Protein AF-0000000087714244 (afdb_homodimer)

InterPro domains:
  IPR011856 tRNA endonuclease-like domain superfamily [G3DSA:3.40.1350.10] (15-142)

Nearest PDB structures (foldseek):
  2ost-assembly1_B  TM=6.633E-01  e=9.309E-04  Synechocystis sp. PCC 6803
  2ost-assembly1_C  TM=6.388E-01  e=1.520E-03  Synechocystis sp. PCC 6803
  8q5n-assembly1_B  TM=5.610E-01  e=8.466E-03  Nitrolancea hollandica
  3wvh-assembly1_A  TM=7.340E-01  e=7.444E-01  Haemophilus influenzae Rd KW20
  5y9h-assembly3_C  TM=2.350E-01  e=1.216E+00  Salmonella enterica subsp. enterica serovar Typhimurium

Solvent-accessible surface area (backbone atoms only — not comparable to full-atom values): 15197 Å² total; per-residue (Å²): 132,87,72,70,56,71,61,56,61,48,52,54,48,51,53,26,42,44,47,20,28,52,22,43,50,44,17,56,38,11,70,59,44,31,43,70,42,75,48,61,88,84,47,67,56,29,43,31,41,34,29,23,76,84,62,83,46,76,50,36,28,22,72,46,49,35,70,46,80,66,54,61,43,78,52,50,69,53,70,82,54,69,68,28,54,27,36,36,41,27,24,14,49,82,76,70,60,45,50,23,37,44,46,35,70,64,46,61,72,61,40,41,78,44,77,56,95,89,39,53,36,33,34,41,40,34,90,66,49,58,82,26,52,74,35,58,71,80,78,52,85,76,132,88,73,70,56,72,63,58,60,48,52,52,49,50,52,26,43,45,47,20,29,51,23,43,51,44,18,56,39,12,70,59,44,32,44,70,42,75,50,62,86,85,47,68,56,29,42,31,40,34,28,24,76,84,62,83,45,75,50,36,26,23,72,46,48,34,70,47,80,66,55,60,43,80,53,49,69,54,68,82,55,68,68,28,55,26,36,37,41,27,24,15,48,83,75,71,61,45,49,23,38,44,48,34,72,66,44,61,74,62,41,39,77,44,76,56,96,88,39,54,36,32,34,42,40,34,88,70,49,58,81,24,52,73,33,58,69,80,77,52,86,74

Organism: NCBI:txid1293036

Radius of gyration: 20.83 Å; Cα contacts (8 Å, |Δi|>4): 569; chains: 2; bounding box: 73×64×42 Å

Foldseek 3Di:
DPCPDPVVVVVVVVVVQVVLQLVVVCVVCVVQQKDWDADDPPPLQFGIWIAHPVRPDIFTEGEFGEQAPFDKTWDFQDCPSVPGQKYWYWYVSVHDIWIFIDGPVVQVVQWDWDDDPNGIIIIRGSVRRVVRTPVCCVRPHD/DPCPDPVVVVVVVVVVQVVLQLVVVCVVCVVQQKDWDADDPPPLQFGIWIAHPVRPDIFTEGEFGEQAPFDKTWDFQDCPSVPGQKYWYWYVSVHDIWIFIDGSVVQVVQWDWDDDPNGIIIIRGSVRRVVRTPVCCVRPHD

pLDDT: mean 91.15, std 14.12, range [33.75, 98.94]

Secondary structure (DSSP, 8-state):
-----HHHHHHHHHHHHHHHHHHHHHHHHHHTT-EEEE--TTSTT--EEEE-TTS--EEEEEEEE-SSTTPPEE-TT-STT--SSEEEEEESTTSS-EEEEEEHHHHHHHPEEEEETTEEEEEE-HHHHGGGBT-GGGG---/-----HHHHHHHHHHHHHHHHHHHHHHHHHHTT-EEEEPPTTSTT--EEEE-TTS--EEEEEEEE-SSTTPPEE-TT-STT--SSEEEEEESTTSS-EEEEEEHHHHHHHPEEEEETTEEEEEE-HHHHGGGBT-GGGG---

Sequence (284 aa):
MDNEPKDKRNIGRNQIVSNAGLYYVCYELSKRGWNSLPTTRNARGIDIVIYNRDGTKMHTIQVKALTSDKSPAPFGSTLDNLIAEYIIVVNNVLDAPNLYIVDTETAKELIHKGEKDGRKSYWFQFKDYKKFKDNWSVLGESMDNEPKDKRNIGRNQIVSNAGLYYVCYELSKRGWNSLPTTRNARGIDIVIYNRDGTKMHTIQVKALTSDKSPAPFGSTLDNLIAEYIIVVNNVLDAPNLYIVDTETAKELIHKGEKDGRKSYWFQFKDYKKFKDNWSVLGES

Structure (mmCIF, N/CA/C/O backbone):
data_AF-0000000087714244-model_v1
#
loop_
_entity.id
_entity.type
_entity.pdbx_description
1 polymer Endonuclease
#
loop_
_atom_site.group_PDB
_atom_site.id
_atom_site.type_symbol
_atom_site.label_atom_id
_atom_site.label_alt_id
_atom_site.label_comp_id
_atom_site.label_asym_id
_atom_site.label_entity_id
_atom_site.label_seq_id
_atom_site.pdbx_PDB_ins_code
_atom_site.Cartn_x
_atom_site.Cartn_y
_atom_site.Cartn_z
_atom_site.occupancy
_atom_site.B_iso_or_equiv
_atom_site.auth_seq_id
_atom_site.auth_comp_id
_atom_site.auth_asym_id
_atom_site.auth_atom_id
_atom_site.pdbx_PDB_model_num
ATOM 1 N N . MET A 1 1 ? 37.5 -2.221 -11.195 1 33.75 1 MET A N 1
ATOM 2 C CA . MET A 1 1 ? 36.344 -2.85 -11.828 1 33.75 1 MET A CA 1
ATOM 3 C C . MET A 1 1 ? 35.344 -3.33 -10.781 1 33.75 1 MET A C 1
ATOM 5 O O . MET A 1 1 ? 35.594 -4.297 -10.062 1 33.75 1 MET A O 1
ATOM 9 N N . ASP A 1 2 ? 34.781 -2.455 -9.93 1 36.22 2 ASP A N 1
ATOM 10 C CA . ASP A 1 2 ? 34 -2.645 -8.703 1 36.22 2 ASP A CA 1
ATOM 11 C C . ASP A 1 2 ? 32.781 -3.531 -8.953 1 36.22 2 ASP A C 1
ATOM 13 O O . ASP A 1 2 ? 31.859 -3.135 -9.664 1 36.22 2 ASP A O 1
ATOM 17 N N . ASN A 1 3 ? 32.938 -4.836 -9.102 1 35.5 3 ASN A N 1
ATOM 18 C CA . ASN A 1 3 ? 32.062 -6 -9.273 1 35.5 3 ASN A CA 1
ATOM 19 C C . ASN A 1 3 ? 30.969 -6.035 -8.219 1 35.5 3 ASN A C 1
ATOM 21 O O . ASN A 1 3 ? 31.141 -6.625 -7.152 1 35.5 3 ASN A O 1
ATOM 25 N N . GLU A 1 4 ? 30.312 -5 -7.883 1 45.56 4 GLU A N 1
ATOM 26 C CA . GLU A 1 4 ? 29.141 -5.207 -7.031 1 45.56 4 GLU A CA 1
ATOM 27 C C . GLU A 1 4 ? 28.312 -6.391 -7.516 1 45.56 4 GLU A C 1
ATOM 29 O O . GLU A 1 4 ? 27.906 -6.434 -8.68 1 45.56 4 GLU A O 1
ATOM 34 N N . PRO A 1 5 ? 28.422 -7.52 -6.918 1 45.94 5 PRO A N 1
ATOM 35 C CA . PRO A 1 5 ? 27.891 -8.773 -7.469 1 45.94 5 PRO A CA 1
ATOM 36 C C . PRO A 1 5 ? 26.438 -8.633 -7.949 1 45.94 5 PRO A C 1
ATOM 38 O O . PRO A 1 5 ? 25.625 -7.992 -7.285 1 45.94 5 PRO A O 1
ATOM 41 N N . LYS A 1 6 ? 26.125 -8.781 -9.328 1 49.91 6 LYS A N 1
ATOM 42 C CA . LYS A 1 6 ? 24.859 -8.906 -10.055 1 49.91 6 LYS A CA 1
ATOM 43 C C . LYS A 1 6 ? 23.781 -9.555 -9.188 1 49.91 6 LYS A C 1
ATOM 45 O O . LYS A 1 6 ? 22.594 -9.266 -9.344 1 49.91 6 LYS A O 1
ATOM 50 N N . ASP A 1 7 ? 24.344 -10.336 -8.266 1 50.06 7 ASP A N 1
ATOM 51 C CA . ASP A 1 7 ? 23.422 -11.133 -7.449 1 50.06 7 ASP A CA 1
ATOM 52 C C . ASP A 1 7 ? 22.703 -10.258 -6.426 1 50.06 7 ASP A C 1
ATOM 54 O O . ASP A 1 7 ? 21.5 -10.438 -6.188 1 50.06 7 ASP A O 1
ATOM 58 N N . LYS A 1 8 ? 23.484 -9.25 -5.812 1 49.97 8 LYS A N 1
ATOM 59 C CA . LYS A 1 8 ? 22.844 -8.422 -4.797 1 49.97 8 LYS A CA 1
ATOM 60 C C . LYS A 1 8 ? 21.812 -7.488 -5.418 1 49.97 8 LYS A C 1
ATOM 62 O O . LYS A 1 8 ? 20.75 -7.238 -4.824 1 49.97 8 LYS A O 1
ATOM 67 N N . ARG A 1 9 ? 22.141 -6.938 -6.594 1 56.12 9 ARG A N 1
ATOM 68 C CA . ARG A 1 9 ? 21.234 -6.055 -7.312 1 56.12 9 ARG A CA 1
ATOM 69 C C . ARG A 1 9 ? 19.922 -6.777 -7.648 1 56.12 9 ARG A C 1
ATOM 71 O O . ARG A 1 9 ? 18.859 -6.168 -7.641 1 56.12 9 ARG A O 1
ATOM 78 N N . ASN A 1 10 ? 20.109 -8.094 -7.969 1 67.62 10 ASN A N 1
ATOM 79 C CA . ASN A 1 10 ? 18.922 -8.883 -8.312 1 67.62 10 ASN A CA 1
ATOM 80 C C . ASN A 1 10 ? 18.031 -9.117 -7.102 1 67.62 10 ASN A C 1
ATOM 82 O O . ASN A 1 10 ? 16.812 -9.023 -7.199 1 67.62 10 ASN A O 1
ATOM 86 N N . ILE A 1 11 ? 18.719 -9.359 -5.996 1 63.59 11 ILE A N 1
ATOM 87 C CA . ILE A 1 11 ? 17.969 -9.617 -4.77 1 63.59 11 ILE A CA 1
ATOM 88 C C . ILE A 1 11 ? 17.219 -8.352 -4.344 1 63.59 11 ILE A C 1
ATOM 90 O O . ILE A 1 11 ? 16.047 -8.398 -4.004 1 63.59 11 ILE A O 1
ATOM 94 N N . GLY A 1 12 ? 17.891 -7.266 -4.496 1 71.31 12 GLY A N 1
ATOM 95 C CA . GLY A 1 12 ? 17.281 -5.988 -4.16 1 71.31 12 GLY A CA 1
ATOM 96 C C . GLY A 1 12 ? 16.078 -5.656 -5.02 1 71.31 12 GLY A C 1
ATOM 97 O O . GLY A 1 12 ? 15.047 -5.211 -4.508 1 71.31 12 GLY A O 1
ATOM 98 N N . ARG A 1 13 ? 16.141 -6.059 -6.191 1 82.25 13 ARG A N 1
ATOM 99 C CA . ARG A 1 13 ? 15.07 -5.762 -7.129 1 82.25 13 ARG A CA 1
ATOM 100 C C . ARG A 1 13 ? 13.852 -6.645 -6.863 1 82.25 13 ARG A C 1
ATOM 102 O O . ARG A 1 13 ? 12.711 -6.18 -6.93 1 82.25 13 ARG A O 1
ATOM 109 N N . ASN A 1 14 ? 14.133 -7.895 -6.531 1 89.38 14 ASN A N 1
ATOM 110 C CA . ASN A 1 14 ? 13.039 -8.812 -6.238 1 89.38 14 ASN A CA 1
ATOM 111 C C . ASN A 1 14 ? 12.25 -8.383 -5.004 1 89.38 14 ASN A C 1
ATOM 113 O O . ASN A 1 14 ? 11.023 -8.484 -4.977 1 89.38 14 ASN A O 1
ATOM 117 N N . GLN A 1 15 ? 12.977 -7.969 -4.062 1 89.38 15 GLN A N 1
ATOM 118 C CA . GLN A 1 15 ? 12.312 -7.512 -2.846 1 89.38 15 GLN A CA 1
ATOM 119 C C . GLN A 1 15 ? 11.492 -6.254 -3.107 1 89.38 15 GLN A C 1
ATOM 121 O O . GLN A 1 15 ? 10.398 -6.094 -2.553 1 89.38 15 GLN A O 1
ATOM 126 N N . ILE A 1 16 ? 12.039 -5.41 -3.943 1 92.56 16 ILE A N 1
ATOM 127 C CA . ILE A 1 16 ? 11.328 -4.195 -4.32 1 92.56 16 ILE A CA 1
ATOM 128 C C . ILE A 1 16 ? 10.008 -4.555 -5 1 92.56 16 ILE A C 1
ATOM 130 O O . ILE A 1 16 ? 8.953 -4.031 -4.641 1 92.56 16 ILE A O 1
ATOM 134 N N . VAL A 1 17 ? 10.109 -5.484 -5.887 1 95.81 17 VAL A N 1
ATOM 135 C CA . VAL A 1 17 ? 8.938 -5.871 -6.668 1 95.81 17 VAL A CA 1
ATOM 136 C C . VAL A 1 17 ? 7.898 -6.523 -5.758 1 95.81 17 VAL A C 1
ATOM 138 O O . VAL A 1 17 ? 6.715 -6.18 -5.809 1 95.81 17 VAL A O 1
ATOM 141 N N . SER A 1 18 ? 8.352 -7.406 -4.891 1 94.94 18 SER A N 1
ATOM 142 C CA . SER A 1 18 ? 7.461 -8.102 -3.965 1 94.94 18 SER A CA 1
ATOM 143 C C . SER A 1 18 ? 6.762 -7.113 -3.031 1 94.94 18 SER A C 1
ATOM 145 O O . SER A 1 18 ? 5.539 -7.145 -2.893 1 94.94 18 SER A O 1
ATOM 147 N N . ASN A 1 19 ? 7.512 -6.195 -2.502 1 94.38 19 ASN A N 1
ATOM 148 C CA . ASN A 1 19 ? 6.949 -5.207 -1.587 1 94.38 19 ASN A CA 1
ATOM 149 C C . ASN A 1 19 ? 5.98 -4.27 -2.301 1 94.38 19 ASN A C 1
ATOM 151 O O . ASN A 1 19 ? 4.906 -3.969 -1.783 1 94.38 19 ASN A O 1
ATOM 155 N N . ALA A 1 20 ? 6.383 -3.822 -3.436 1 97 20 ALA A N 1
ATOM 156 C CA . ALA A 1 20 ? 5.508 -2.949 -4.215 1 97 20 ALA A CA 1
ATOM 157 C C . ALA A 1 20 ? 4.172 -3.625 -4.5 1 97 20 ALA A C 1
ATOM 159 O O . ALA A 1 20 ? 3.113 -3.012 -4.34 1 97 20 ALA A O 1
ATOM 160 N N . GLY A 1 21 ? 4.277 -4.859 -4.867 1 98.06 21 GLY A N 1
ATOM 161 C CA . GLY A 1 21 ? 3.047 -5.586 -5.129 1 98.06 21 GLY A CA 1
ATOM 162 C C . GLY A 1 21 ? 2.16 -5.719 -3.904 1 98.06 21 GLY A C 1
ATOM 163 O O . GLY A 1 21 ? 0.95 -5.5 -3.982 1 98.06 21 GLY A O 1
ATOM 164 N N . LEU A 1 22 ? 2.771 -6.07 -2.809 1 97.38 22 LEU A N 1
ATOM 165 C CA . LEU A 1 22 ? 2.035 -6.23 -1.559 1 97.38 22 LEU A CA 1
ATOM 166 C C . LEU A 1 22 ? 1.316 -4.941 -1.181 1 97.38 22 LEU A C 1
ATOM 168 O O . LEU A 1 22 ? 0.11 -4.949 -0.928 1 97.38 22 LEU A O 1
ATOM 172 N N . TYR A 1 23 ? 1.969 -3.842 -1.252 1 97.69 23 TYR A N 1
ATOM 173 C CA . TYR A 1 23 ? 1.394 -2.576 -0.811 1 97.69 23 TYR A CA 1
ATOM 174 C C . TYR A 1 23 ? 0.375 -2.059 -1.819 1 97.69 23 TYR A C 1
ATOM 176 O O . TYR A 1 23 ? -0.615 -1.427 -1.443 1 97.69 23 TYR A O 1
ATOM 184 N N . TYR A 1 24 ? 0.616 -2.314 -3.055 1 98.56 24 TYR A N 1
ATOM 185 C CA . TYR A 1 24 ? -0.379 -1.896 -4.035 1 98.56 24 TYR A CA 1
ATOM 186 C C . TYR A 1 24 ? -1.686 -2.656 -3.846 1 98.56 24 TYR A C 1
ATOM 188 O O . TYR A 1 24 ? -2.77 -2.078 -3.953 1 98.56 24 TYR A O 1
ATOM 196 N N . VAL A 1 25 ? -1.542 -3.918 -3.604 1 98.62 25 VAL A N 1
ATOM 197 C CA . VAL A 1 25 ? -2.74 -4.715 -3.361 1 98.62 25 VAL A CA 1
ATOM 198 C C . VAL A 1 25 ? -3.467 -4.195 -2.123 1 98.62 25 VAL A C 1
ATOM 200 O O . VAL A 1 25 ? -4.688 -4.027 -2.139 1 98.62 25 VAL A O 1
ATOM 203 N N . CYS A 1 26 ? -2.73 -3.912 -1.061 1 98.12 26 CYS A N 1
ATOM 204 C CA . CYS A 1 26 ? -3.346 -3.371 0.147 1 98.12 26 CYS A CA 1
ATOM 205 C C . CYS A 1 26 ? -4.023 -2.037 -0.136 1 98.12 26 CYS A C 1
ATOM 207 O O . CYS A 1 26 ? -5.105 -1.762 0.39 1 98.12 26 CYS A O 1
ATOM 209 N N . TYR A 1 27 ? -3.426 -1.219 -0.907 1 98.19 27 TYR A N 1
ATOM 210 C CA . TYR A 1 27 ? -3.992 0.055 -1.337 1 98.19 27 TYR A CA 1
ATOM 211 C C . TYR A 1 27 ? -5.328 -0.153 -2.045 1 98.19 27 TYR A C 1
ATOM 213 O O . TYR A 1 27 ? -6.332 0.465 -1.684 1 98.19 27 TYR A O 1
ATOM 221 N N . GLU A 1 28 ? -5.371 -1.07 -2.971 1 98.56 28 GLU A N 1
ATOM 222 C CA . GLU A 1 28 ? -6.574 -1.331 -3.754 1 98.56 28 GLU A CA 1
ATOM 223 C C . GLU A 1 28 ? -7.668 -1.955 -2.893 1 98.56 28 GLU A C 1
ATOM 225 O O . GLU A 1 28 ? -8.852 -1.651 -3.064 1 98.56 28 GLU A O 1
ATOM 230 N N . LEU A 1 29 ? -7.238 -2.859 -1.988 1 97.88 29 LEU A N 1
ATOM 231 C CA . LEU A 1 29 ? -8.188 -3.447 -1.046 1 97.88 29 LEU A CA 1
ATOM 232 C C . LEU A 1 29 ? -8.797 -2.375 -0.149 1 97.88 29 LEU A C 1
ATOM 234 O O . LEU A 1 29 ? -10 -2.389 0.109 1 97.88 29 LEU A O 1
ATOM 238 N N . SER A 1 30 ? -8.008 -1.409 0.298 1 96.5 30 SER A N 1
ATOM 239 C CA . SER A 1 30 ? -8.492 -0.322 1.144 1 96.5 30 SER A CA 1
ATOM 240 C C . SER A 1 30 ? -9.539 0.516 0.421 1 96.5 30 SER A C 1
ATOM 242 O O . SER A 1 30 ? -10.555 0.891 1.011 1 96.5 30 SER A O 1
ATOM 244 N N . LYS A 1 31 ? -9.289 0.784 -0.836 1 96.75 31 LYS A N 1
ATOM 245 C CA . LYS A 1 31 ? -10.234 1.559 -1.629 1 96.75 31 LYS A CA 1
ATOM 246 C C . LYS A 1 31 ? -11.609 0.89 -1.652 1 96.75 31 LYS A C 1
ATOM 248 O O . LYS A 1 31 ? -12.625 1.552 -1.872 1 96.75 31 LYS A O 1
ATOM 253 N N . ARG A 1 32 ? -11.602 -0.373 -1.402 1 96.06 32 ARG A N 1
ATOM 254 C CA . ARG A 1 32 ? -12.828 -1.152 -1.533 1 96.06 32 ARG A CA 1
ATOM 255 C C . ARG A 1 32 ? -13.398 -1.505 -0.164 1 96.06 32 ARG A C 1
ATOM 257 O O . ARG A 1 32 ? -14.289 -2.352 -0.057 1 96.06 32 ARG A O 1
ATOM 264 N N . GLY A 1 33 ? -12.812 -0.935 0.854 1 94.25 33 GLY A N 1
ATOM 265 C CA . GLY A 1 33 ? -13.398 -1.005 2.184 1 94.25 33 GLY A CA 1
ATOM 266 C C . GLY A 1 33 ? -12.883 -2.174 3.002 1 94.25 33 GLY A C 1
ATOM 267 O O . GLY A 1 33 ? -13.383 -2.438 4.098 1 94.25 33 GLY A O 1
ATOM 268 N N . TRP A 1 34 ? -11.906 -2.963 2.449 1 95.62 34 TRP A N 1
ATOM 269 C CA . TRP A 1 34 ? -11.305 -4.047 3.219 1 95.62 34 TRP A CA 1
ATOM 270 C C . TRP A 1 34 ? -10.219 -3.514 4.145 1 95.62 34 TRP A C 1
ATOM 272 O O . TRP A 1 34 ? -9.43 -2.643 3.758 1 95.62 34 TRP A O 1
ATOM 282 N N . ASN A 1 35 ? -10.219 -4.008 5.328 1 93.75 35 ASN A N 1
ATOM 283 C CA . ASN A 1 35 ? -9.039 -3.865 6.176 1 93.75 35 ASN A CA 1
ATOM 284 C C . ASN A 1 35 ? -7.98 -4.91 5.84 1 93.75 35 ASN A C 1
ATOM 286 O O . ASN A 1 35 ? -8.305 -6.078 5.609 1 93.75 35 ASN A O 1
ATOM 290 N N . SER A 1 36 ? -6.801 -4.441 5.719 1 94.56 36 SER A N 1
ATOM 291 C CA . SER A 1 36 ? -5.719 -5.348 5.34 1 94.56 36 SER A CA 1
ATOM 292 C C . SER A 1 36 ? -4.633 -5.391 6.414 1 94.56 36 SER A C 1
ATOM 294 O O . SER A 1 36 ? -4.234 -4.352 6.941 1 94.56 36 SER A O 1
ATOM 296 N N . LEU A 1 37 ? -4.199 -6.539 6.676 1 92.19 37 LEU A N 1
ATOM 297 C CA . LEU A 1 37 ? -3.059 -6.793 7.551 1 92.19 37 LEU A CA 1
ATOM 298 C C . LEU A 1 37 ? -1.973 -7.57 6.812 1 92.19 37 LEU A C 1
ATOM 300 O O . LEU A 1 37 ? -2.057 -8.789 6.684 1 92.19 37 LEU A O 1
ATOM 304 N N . PRO A 1 38 ? -0.977 -6.832 6.312 1 93.75 38 PRO A N 1
ATOM 305 C CA . PRO A 1 38 ? 0.147 -7.594 5.758 1 93.75 38 PRO A CA 1
ATOM 306 C C . PRO A 1 38 ? 0.825 -8.484 6.797 1 93.75 38 PRO A C 1
ATOM 308 O O . PRO A 1 38 ? 1.006 -8.07 7.945 1 93.75 38 PRO A O 1
ATOM 311 N N . THR A 1 39 ? 1.108 -9.688 6.383 1 89.12 39 THR A N 1
ATOM 312 C CA . THR A 1 39 ? 1.747 -10.609 7.316 1 89.12 39 THR A CA 1
ATOM 313 C C . THR A 1 39 ? 3.266 -10.484 7.246 1 89.12 39 THR A C 1
ATOM 315 O O . THR A 1 39 ? 3.803 -9.898 6.301 1 89.12 39 THR A O 1
ATOM 318 N N . THR A 1 40 ? 3.861 -10.805 8.328 1 75.69 40 THR A N 1
ATOM 319 C CA . THR A 1 40 ? 5.316 -10.82 8.391 1 75.69 40 THR A CA 1
ATOM 320 C C . THR A 1 40 ? 5.883 -12 7.609 1 75.69 40 THR A C 1
ATOM 322 O O . THR A 1 40 ? 5.129 -12.844 7.109 1 75.69 40 THR A O 1
ATOM 325 N N . ARG A 1 41 ? 7.145 -12.031 7.52 1 63.59 41 ARG A N 1
ATOM 326 C CA . ARG A 1 41 ? 7.852 -13.109 6.828 1 63.59 41 ARG A CA 1
ATOM 327 C C . ARG A 1 41 ? 7.457 -14.469 7.387 1 63.59 41 ARG A C 1
ATOM 329 O O . ARG A 1 41 ? 7.031 -14.578 8.539 1 63.59 41 ARG A O 1
ATOM 336 N N . ASN A 1 42 ? 7.398 -15.461 6.613 1 63.25 42 ASN A N 1
ATOM 337 C CA . ASN A 1 42 ? 7.211 -16.875 6.914 1 63.25 42 ASN A CA 1
ATOM 338 C C . ASN A 1 42 ? 5.75 -17.203 7.211 1 63.25 42 ASN A C 1
ATOM 340 O O . ASN A 1 42 ? 5.453 -18.141 7.953 1 63.25 42 ASN A O 1
ATOM 344 N N . ALA A 1 43 ? 4.871 -16.484 6.875 1 73 43 ALA A N 1
ATOM 345 C CA . ALA A 1 43 ? 3.451 -16.766 7.062 1 73 43 ALA A CA 1
ATOM 346 C C . ALA A 1 43 ? 2.949 -17.766 6.023 1 73 43 ALA A C 1
ATOM 348 O O . ALA A 1 43 ? 1.803 -17.688 5.578 1 73 43 ALA A O 1
ATOM 349 N N . ARG A 1 44 ? 3.863 -18.828 5.68 1 76.5 44 ARG A N 1
ATOM 350 C CA . ARG A 1 44 ? 3.531 -20 4.863 1 76.5 44 ARG A CA 1
ATOM 351 C C . ARG A 1 44 ? 2.781 -19.578 3.6 1 76.5 44 ARG A C 1
ATOM 353 O O . ARG A 1 44 ? 1.759 -20.172 3.256 1 76.5 44 ARG A O 1
ATOM 360 N N . GLY A 1 45 ? 3.068 -18.453 3.018 1 86 45 GLY A N 1
ATOM 361 C CA . GLY A 1 45 ? 2.521 -18.078 1.724 1 86 45 GLY A CA 1
ATOM 362 C C . GLY A 1 45 ? 1.331 -17.141 1.829 1 86 45 GLY A C 1
ATOM 363 O O . GLY A 1 45 ? 0.75 -16.75 0.815 1 86 45 GLY A O 1
ATOM 364 N N . ILE A 1 46 ? 0.856 -16.891 3.074 1 94 46 ILE A N 1
ATOM 365 C CA . ILE A 1 46 ? -0.171 -15.875 3.256 1 94 46 ILE A CA 1
ATOM 366 C C . ILE A 1 46 ? 0.483 -14.5 3.395 1 94 46 ILE A C 1
ATOM 368 O O . ILE A 1 46 ? 1.123 -14.211 4.406 1 94 46 ILE A O 1
ATOM 372 N N . ASP A 1 47 ? 0.256 -13.711 2.484 1 95.62 47 ASP A N 1
ATOM 373 C CA . ASP A 1 47 ? 0.877 -12.391 2.469 1 95.62 47 ASP A CA 1
ATOM 374 C C . ASP A 1 47 ? -0.004 -11.359 3.17 1 95.62 47 ASP A C 1
ATOM 376 O O . ASP A 1 47 ? 0.501 -10.422 3.791 1 95.62 47 ASP A O 1
ATOM 380 N N . ILE A 1 48 ? -1.321 -11.516 3.066 1 96.88 48 ILE A N 1
ATOM 381 C CA . ILE A 1 48 ? -2.266 -10.547 3.625 1 96.88 48 ILE A CA 1
ATOM 382 C C . ILE A 1 48 ? -3.445 -11.289 4.254 1 96.88 48 ILE A C 1
ATOM 384 O O . ILE A 1 48 ? -3.969 -12.242 3.672 1 96.88 48 ILE A O 1
ATOM 388 N N . VAL A 1 49 ? -3.889 -10.852 5.387 1 95.94 49 VAL A N 1
ATOM 389 C CA . VAL A 1 49 ? -5.199 -11.172 5.949 1 95.94 49 VAL A CA 1
ATOM 390 C C . VAL A 1 49 ? -6.121 -9.961 5.832 1 95.94 49 VAL A C 1
ATOM 392 O O . VAL A 1 49 ? -5.738 -8.844 6.176 1 95.94 49 VAL A O 1
ATOM 395 N N . ILE A 1 50 ? -7.285 -10.203 5.281 1 96.62 50 ILE A N 1
ATOM 396 C CA . ILE A 1 50 ? -8.211 -9.086 5.156 1 96.62 50 ILE A CA 1
ATOM 397 C C . ILE A 1 50 ? -9.477 -9.375 5.961 1 96.62 50 ILE A C 1
ATOM 399 O O . ILE A 1 50 ? -9.836 -10.531 6.176 1 96.62 50 ILE A O 1
ATOM 403 N N . TYR A 1 51 ? -10.102 -8.359 6.41 1 94.75 51 TYR A N 1
ATOM 404 C CA . TYR A 1 51 ? -11.398 -8.484 7.055 1 94.75 51 TYR A CA 1
ATOM 405 C C . TYR A 1 51 ? -12.281 -7.277 6.746 1 94.75 51 TYR A C 1
ATOM 407 O O . TYR A 1 51 ? -11.773 -6.191 6.449 1 94.75 51 TYR A O 1
ATOM 415 N N . ASN A 1 52 ? -13.562 -7.555 6.684 1 91.94 52 ASN A N 1
ATOM 416 C CA . ASN A 1 52 ? -14.5 -6.484 6.355 1 91.94 52 ASN A CA 1
ATOM 417 C C . ASN A 1 52 ? -14.703 -5.535 7.535 1 91.94 52 ASN A C 1
ATOM 419 O O . ASN A 1 52 ? -14.156 -5.762 8.617 1 91.94 52 ASN A O 1
ATOM 423 N N . ARG A 1 53 ? -15.453 -4.477 7.289 1 86.94 53 ARG A N 1
ATOM 424 C CA . ARG A 1 53 ? -15.57 -3.361 8.219 1 86.94 53 ARG A CA 1
ATOM 425 C C . ARG A 1 53 ? -16.109 -3.832 9.57 1 86.94 53 ARG A C 1
ATOM 427 O O . ARG A 1 53 ? -15.617 -3.398 10.617 1 86.94 53 ARG A O 1
ATOM 434 N N . ASP A 1 54 ? -17.031 -4.766 9.523 1 86.56 54 ASP A N 1
ATOM 435 C CA . ASP A 1 54 ? -17.656 -5.176 10.773 1 86.56 54 ASP A CA 1
ATOM 436 C C . ASP A 1 54 ? -16.953 -6.41 11.359 1 86.56 54 ASP A C 1
ATOM 438 O O . ASP A 1 54 ? -17.375 -6.934 12.391 1 86.56 54 ASP A O 1
ATOM 442 N N . GLY A 1 55 ? -15.961 -6.891 10.688 1 87.5 55 GLY A N 1
ATOM 443 C CA . GLY A 1 55 ? -15.148 -7.98 11.203 1 87.5 55 GLY A CA 1
ATOM 444 C C . GLY A 1 55 ? -15.844 -9.328 11.141 1 87.5 55 GLY A C 1
ATOM 445 O O . GLY A 1 55 ? -15.477 -10.258 11.859 1 87.5 55 GLY A O 1
ATOM 446 N N . THR A 1 56 ? -16.828 -9.43 10.336 1 90.56 56 THR A N 1
ATOM 447 C CA . THR A 1 56 ? -17.609 -10.664 10.289 1 90.56 56 THR A CA 1
ATOM 448 C C . THR A 1 56 ? -17.062 -11.609 9.227 1 90.56 56 THR A C 1
ATOM 450 O O . THR A 1 56 ? -17.359 -12.805 9.242 1 90.56 56 THR A O 1
ATOM 453 N N . LYS A 1 57 ? -16.297 -11.078 8.305 1 94.06 57 LYS A N 1
ATOM 454 C CA . LYS A 1 57 ? -15.695 -11.859 7.234 1 94.06 57 LYS A CA 1
ATOM 455 C C . LYS A 1 57 ? -14.18 -11.664 7.203 1 94.06 57 LYS A C 1
ATOM 457 O O . LYS A 1 57 ? -13.688 -10.547 7.379 1 94.06 57 LYS A O 1
ATOM 462 N N . MET A 1 58 ? -13.508 -12.773 7.016 1 96.19 58 MET A N 1
ATOM 463 C CA . MET A 1 58 ? -12.055 -12.758 6.906 1 96.19 58 MET A CA 1
ATOM 464 C C . MET A 1 58 ? -11.586 -13.641 5.754 1 96.19 58 MET A C 1
ATOM 466 O O . MET A 1 58 ? -12.172 -14.695 5.5 1 96.19 58 MET A O 1
ATOM 470 N N . HIS A 1 59 ? -10.555 -13.195 5.059 1 97.75 59 HIS A N 1
ATOM 471 C CA . HIS A 1 59 ? -9.938 -13.984 4 1 97.75 59 HIS A CA 1
ATOM 472 C C . HIS A 1 59 ? -8.414 -13.898 4.07 1 97.75 59 HIS A C 1
ATOM 474 O O . HIS A 1 59 ? -7.867 -12.961 4.66 1 97.75 59 HIS A O 1
ATOM 480 N N . THR A 1 60 ? -7.766 -14.875 3.514 1 97.75 60 THR A N 1
ATOM 481 C CA . THR A 1 60 ? -6.312 -14.867 3.363 1 97.75 60 THR A CA 1
ATOM 482 C C . THR A 1 60 ? -5.922 -14.773 1.891 1 97.75 60 THR A C 1
ATOM 484 O O . THR A 1 60 ? -6.594 -15.344 1.027 1 97.75 60 THR A O 1
ATOM 487 N N . ILE A 1 61 ? -4.805 -14.023 1.644 1 97.75 61 ILE A N 1
ATOM 488 C CA . ILE A 1 61 ? -4.43 -13.734 0.263 1 97.75 61 ILE A CA 1
ATOM 489 C C . ILE A 1 61 ? -2.939 -14.008 0.068 1 97.75 61 ILE A C 1
ATOM 491 O O . ILE A 1 61 ? -2.119 -13.633 0.91 1 97.75 61 ILE A O 1
ATOM 495 N N . GLN A 1 62 ? -2.594 -14.734 -0.949 1 97.31 62 GLN A N 1
ATOM 496 C CA . GLN A 1 62 ? -1.237 -14.75 -1.487 1 97.31 62 GLN A CA 1
ATOM 497 C C . GLN A 1 62 ? -1.095 -13.766 -2.645 1 97.31 62 GLN A C 1
ATOM 499 O O . GLN A 1 62 ? -1.954 -13.703 -3.527 1 97.31 62 GLN A O 1
ATOM 504 N N . VAL A 1 63 ? 0.031 -12.945 -2.713 1 97.56 63 VAL A N 1
ATOM 505 C CA . VAL A 1 63 ? 0.262 -11.953 -3.756 1 97.56 63 VAL A CA 1
ATOM 506 C C . VAL A 1 63 ? 1.429 -12.391 -4.637 1 97.56 63 VAL A C 1
ATOM 508 O O . VAL A 1 63 ? 2.479 -12.797 -4.133 1 97.56 63 VAL A O 1
ATOM 511 N N . LYS A 1 64 ? 1.27 -12.398 -5.977 1 97.31 64 LYS A N 1
ATOM 512 C CA . LYS A 1 64 ? 2.336 -12.539 -6.965 1 97.31 64 LYS A CA 1
ATOM 513 C C . LYS A 1 64 ? 2.539 -11.25 -7.742 1 97.31 64 LYS A C 1
ATOM 515 O O . LYS A 1 64 ? 1.66 -10.828 -8.5 1 97.31 64 LYS A O 1
ATOM 520 N N . ALA A 1 65 ? 3.676 -10.633 -7.48 1 97.88 65 ALA A N 1
ATOM 521 C CA . ALA A 1 65 ? 3.988 -9.367 -8.141 1 97.88 65 ALA A CA 1
ATOM 522 C C . ALA A 1 65 ? 4.938 -9.586 -9.312 1 97.88 65 ALA A C 1
ATOM 524 O O . ALA A 1 65 ? 5.953 -10.266 -9.188 1 97.88 65 ALA A O 1
ATOM 525 N N . LEU A 1 66 ? 4.602 -8.992 -10.5 1 98.19 66 LEU A N 1
ATOM 526 C CA . LEU A 1 66 ? 5.375 -9.117 -11.734 1 98.19 66 LEU A CA 1
ATOM 527 C C . LEU A 1 66 ? 5.691 -7.742 -12.312 1 98.19 66 LEU A C 1
ATOM 529 O O . LEU A 1 66 ? 4.887 -6.816 -12.195 1 98.19 66 LEU A O 1
ATOM 533 N N . THR A 1 67 ? 6.793 -7.645 -12.992 1 97.19 67 THR A N 1
ATOM 534 C CA . THR A 1 67 ? 7.207 -6.352 -13.523 1 97.19 67 THR A CA 1
ATOM 535 C C . THR A 1 67 ? 6.637 -6.137 -14.922 1 97.19 67 THR A C 1
ATOM 537 O O . THR A 1 67 ? 6.344 -5.008 -15.312 1 97.19 67 THR A O 1
ATOM 540 N N . SER A 1 68 ? 6.473 -7.25 -15.656 1 96.94 68 SER A N 1
ATOM 541 C CA . SER A 1 68 ? 5.941 -7.121 -17.016 1 96.94 68 SER A CA 1
ATOM 542 C C . SER A 1 68 ? 4.441 -7.391 -17.047 1 96.94 68 SER A C 1
ATOM 544 O O . SER A 1 68 ? 3.914 -8.102 -16.188 1 96.94 68 SER A O 1
ATOM 546 N N . ASP A 1 69 ? 3.742 -6.84 -18.078 1 97 69 ASP A N 1
ATOM 547 C CA . ASP A 1 69 ? 2.283 -6.902 -18.109 1 97 69 ASP A CA 1
ATOM 548 C C . ASP A 1 69 ? 1.809 -8.219 -18.719 1 97 69 ASP A C 1
ATOM 550 O O . ASP A 1 69 ? 0.604 -8.477 -18.797 1 97 69 ASP A O 1
ATOM 554 N N . LYS A 1 70 ? 2.641 -9.117 -19.125 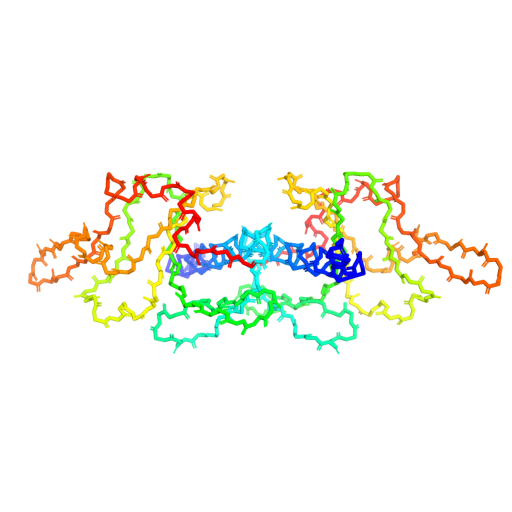1 97.31 70 LYS A N 1
ATOM 555 C CA . LYS A 1 70 ? 2.193 -10.383 -19.703 1 97.31 70 LYS A CA 1
ATOM 556 C C . LYS A 1 70 ? 3.043 -11.547 -19.188 1 97.31 70 LYS A C 1
ATOM 558 O O . LYS A 1 70 ? 3.043 -12.625 -19.797 1 97.31 70 LYS A O 1
ATOM 563 N N . SER A 1 71 ? 3.717 -11.297 -18.094 1 97.19 71 SER A N 1
ATOM 564 C CA . SER A 1 71 ? 4.609 -12.32 -17.562 1 97.19 71 SER A CA 1
ATOM 565 C C . SER A 1 71 ? 3.828 -13.43 -16.859 1 97.19 71 SER A C 1
ATOM 567 O O . SER A 1 71 ? 2.811 -13.172 -16.219 1 97.19 71 SER A O 1
ATOM 569 N N . PRO A 1 72 ? 4.309 -14.68 -17.109 1 98.25 72 PRO A N 1
ATOM 570 C CA . PRO A 1 72 ? 3.762 -15.734 -16.25 1 98.25 72 PRO A CA 1
ATOM 571 C C . PRO A 1 72 ? 4.109 -15.547 -14.773 1 98.25 72 PRO A C 1
ATOM 573 O O . PRO A 1 72 ? 5.168 -15 -14.453 1 98.25 72 PRO A O 1
ATOM 576 N N . ALA A 1 73 ? 3.225 -15.961 -13.898 1 98.25 73 ALA A N 1
ATOM 577 C CA . ALA A 1 73 ? 3.479 -15.922 -12.461 1 98.25 73 ALA A CA 1
ATOM 578 C C . ALA A 1 73 ? 4.051 -17.25 -11.969 1 98.25 73 ALA A C 1
ATOM 580 O O . ALA A 1 73 ? 3.459 -18.312 -12.195 1 98.25 73 ALA A O 1
ATOM 581 N N . PRO A 1 74 ? 5.172 -17.203 -11.258 1 96.56 74 PRO A N 1
ATOM 582 C CA . PRO A 1 74 ? 5.781 -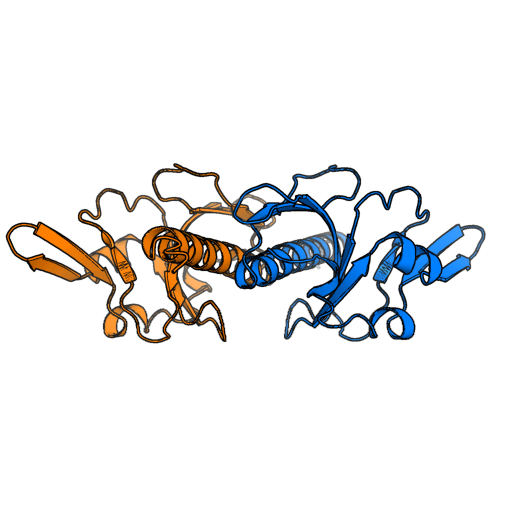18.438 -10.758 1 96.56 74 PRO A CA 1
ATOM 583 C C . PRO A 1 74 ? 5.195 -18.891 -9.43 1 96.56 74 PRO A C 1
ATOM 585 O O . PRO A 1 74 ? 4.914 -18.062 -8.555 1 96.56 74 PRO A O 1
ATOM 588 N N . PHE A 1 75 ? 5.078 -20.266 -9.266 1 96.06 75 PHE A N 1
ATOM 589 C CA . PHE A 1 75 ? 4.582 -20.812 -8.016 1 96.06 75 PHE A CA 1
ATOM 590 C C . PHE A 1 75 ? 5.531 -21.875 -7.473 1 96.06 75 PHE A C 1
ATOM 592 O O . PHE A 1 75 ? 5.152 -22.688 -6.625 1 96.06 75 PHE A O 1
ATOM 599 N N . GLY A 1 76 ? 6.719 -21.922 -8 1 94.12 76 GLY A N 1
ATOM 600 C CA . GLY A 1 76 ? 7.758 -22.797 -7.461 1 94.12 76 GLY A CA 1
ATOM 601 C C . GLY A 1 76 ? 7.621 -24.234 -7.902 1 94.12 76 GLY A C 1
ATOM 602 O O . GLY A 1 76 ? 7.129 -24.516 -9 1 94.12 76 GLY A O 1
ATOM 603 N N . SER A 1 77 ? 8.141 -25.172 -7.027 1 95.69 77 SER A N 1
ATOM 604 C CA . SER A 1 77 ? 8.273 -26.578 -7.414 1 95.69 77 SER A CA 1
ATOM 605 C C . SER A 1 77 ? 7.113 -27.406 -6.883 1 95.69 77 SER A C 1
ATOM 607 O O . SER A 1 77 ? 7.02 -28.609 -7.168 1 95.69 77 SER A O 1
ATOM 609 N N . THR A 1 78 ? 6.305 -26.781 -6.055 1 94.69 78 THR A N 1
ATOM 610 C CA . THR A 1 78 ? 5.133 -27.469 -5.535 1 94.69 78 THR A CA 1
ATOM 611 C C . THR A 1 78 ? 3.99 -26.484 -5.285 1 94.69 78 THR A C 1
ATOM 613 O O . THR A 1 78 ? 4.227 -25.297 -5.043 1 94.69 78 THR A O 1
ATOM 616 N N . LEU A 1 79 ? 2.807 -27 -5.398 1 94.75 79 LEU A N 1
ATOM 617 C CA . LEU A 1 79 ? 1.642 -26.172 -5.094 1 94.75 79 LEU A CA 1
ATOM 618 C C . LEU A 1 79 ? 1.14 -26.453 -3.678 1 94.75 79 LEU A C 1
ATOM 620 O O . LEU A 1 79 ? 0.143 -25.859 -3.244 1 94.75 79 LEU A O 1
ATOM 624 N N . ASP A 1 80 ? 1.838 -27.219 -2.922 1 90.62 80 ASP A N 1
ATOM 625 C CA . ASP A 1 80 ? 1.425 -27.609 -1.581 1 90.62 80 ASP A CA 1
ATOM 626 C C . ASP A 1 80 ? 1.442 -26.422 -0.623 1 90.62 80 ASP A C 1
ATOM 628 O O . ASP A 1 80 ? 0.746 -26.438 0.394 1 90.62 80 ASP A O 1
ATOM 632 N N . ASN A 1 81 ? 2.156 -25.391 -1.02 1 86.94 81 ASN A N 1
ATOM 633 C CA . ASN A 1 81 ? 2.299 -24.234 -0.147 1 86.94 81 ASN A CA 1
ATOM 634 C C . ASN A 1 81 ? 1.225 -23.188 -0.427 1 86.94 81 ASN A C 1
ATOM 636 O O . ASN A 1 81 ? 1.175 -22.141 0.234 1 86.94 81 ASN A O 1
ATOM 640 N N . LEU A 1 82 ? 0.436 -23.516 -1.4 1 93.31 82 LEU A N 1
ATOM 641 C CA . LEU A 1 82 ? -0.667 -22.594 -1.699 1 93.31 82 LEU A CA 1
ATOM 642 C C . LEU A 1 82 ? -1.829 -22.828 -0.737 1 93.31 82 LEU A C 1
ATOM 644 O O . LEU A 1 82 ? -2.768 -23.562 -1.049 1 93.31 82 LEU A O 1
ATOM 648 N N . ILE A 1 83 ? -1.799 -22.156 0.405 1 93.69 83 ILE A N 1
ATOM 649 C CA . ILE A 1 83 ? -2.762 -22.406 1.473 1 93.69 83 ILE A CA 1
ATOM 650 C C . ILE A 1 83 ? -3.725 -21.219 1.584 1 93.69 83 ILE A C 1
ATOM 652 O O . ILE A 1 83 ? -4.793 -21.344 2.186 1 93.69 83 ILE A O 1
ATOM 656 N N . ALA A 1 84 ? -3.398 -20.047 1.043 1 96.88 84 ALA A N 1
ATOM 657 C CA . ALA A 1 84 ? -4.277 -18.875 1.091 1 96.88 84 ALA A CA 1
ATOM 658 C C . ALA A 1 84 ? -5.586 -19.156 0.355 1 96.88 84 ALA A C 1
ATOM 660 O O . ALA A 1 84 ? -5.625 -19.953 -0.585 1 96.88 84 ALA A O 1
ATOM 661 N N . GLU A 1 85 ? -6.574 -18.484 0.782 1 97.94 85 GLU A N 1
ATOM 662 C CA . GLU A 1 85 ? -7.879 -18.641 0.143 1 97.94 85 GLU A CA 1
ATOM 663 C C . GLU A 1 85 ? -7.871 -18.062 -1.272 1 97.94 85 GLU A C 1
ATOM 665 O O . GLU A 1 85 ? -8.508 -18.625 -2.174 1 97.94 85 GLU A O 1
ATOM 670 N N . TYR A 1 86 ? -7.254 -16.922 -1.428 1 98.56 86 TYR A N 1
ATOM 671 C CA . TYR A 1 86 ? -7.23 -16.234 -2.717 1 98.56 86 TYR A CA 1
ATOM 672 C C . TYR A 1 86 ? -5.805 -15.914 -3.141 1 98.56 86 TYR A C 1
ATOM 674 O O . TYR A 1 86 ? -4.906 -15.812 -2.299 1 98.56 86 TYR A O 1
ATOM 682 N N . ILE A 1 87 ? -5.645 -15.836 -4.461 1 98.62 87 ILE A N 1
ATOM 683 C CA . ILE A 1 87 ? -4.418 -15.359 -5.098 1 98.62 87 ILE A CA 1
ATOM 684 C C . ILE A 1 87 ? -4.699 -14.055 -5.84 1 98.62 87 ILE A C 1
ATOM 686 O O . ILE A 1 87 ? -5.703 -13.938 -6.551 1 98.62 87 ILE A O 1
ATOM 690 N N . ILE A 1 88 ? -3.867 -13.062 -5.566 1 98.75 88 ILE A N 1
ATOM 691 C CA . ILE A 1 88 ? -3.885 -11.867 -6.402 1 98.75 88 ILE A CA 1
ATOM 692 C C . ILE A 1 88 ? -2.568 -11.758 -7.168 1 98.75 88 ILE A C 1
ATOM 694 O O . ILE A 1 88 ? -1.498 -11.656 -6.562 1 98.75 88 ILE A O 1
ATOM 698 N N . VAL A 1 89 ? -2.621 -11.828 -8.5 1 98.81 89 VAL A N 1
ATOM 699 C CA . VAL A 1 89 ? -1.487 -11.492 -9.359 1 98.81 89 VAL A CA 1
ATOM 700 C C . VAL A 1 89 ? -1.524 -10.008 -9.703 1 98.81 89 VAL A C 1
ATOM 702 O O . VAL A 1 89 ? -2.549 -9.492 -10.164 1 98.81 89 VAL A O 1
ATOM 705 N N . VAL A 1 90 ? -0.501 -9.312 -9.398 1 98.75 90 VAL A N 1
ATOM 706 C CA . VAL A 1 90 ? -0.325 -7.93 -9.828 1 98.75 90 VAL A CA 1
ATOM 707 C C . VAL A 1 90 ? 0.822 -7.84 -10.828 1 98.75 90 VAL A C 1
ATOM 709 O O . VAL A 1 90 ? 1.968 -8.156 -10.5 1 98.75 90 VAL A O 1
ATOM 712 N N . ASN A 1 91 ? 0.53 -7.492 -12.07 1 98.56 91 ASN A N 1
ATOM 713 C CA . ASN A 1 91 ? 1.605 -7.316 -13.047 1 98.56 91 ASN A CA 1
ATOM 714 C C . ASN A 1 91 ? 1.776 -5.852 -13.438 1 98.56 91 ASN A C 1
ATOM 716 O O . ASN A 1 91 ? 1.004 -4.996 -13 1 98.56 91 ASN A O 1
ATOM 720 N N . ASN A 1 92 ? 2.924 -5.555 -14.117 1 98.31 92 ASN A N 1
ATOM 721 C CA . ASN A 1 92 ? 3.291 -4.172 -14.398 1 98.31 92 ASN A CA 1
ATOM 722 C C . ASN A 1 92 ? 3.312 -3.328 -13.133 1 98.31 92 ASN A C 1
ATOM 724 O O . ASN A 1 92 ? 2.836 -2.191 -13.125 1 98.31 92 ASN A O 1
ATOM 728 N N . VAL A 1 93 ? 3.844 -3.936 -12.062 1 98.06 93 VAL A N 1
ATOM 729 C CA . VAL A 1 93 ? 3.646 -3.426 -10.711 1 98.06 93 VAL A CA 1
ATOM 730 C C . VAL A 1 93 ? 4.402 -2.111 -10.531 1 98.06 93 VAL A C 1
ATOM 732 O O . VAL A 1 93 ? 4.008 -1.26 -9.734 1 98.06 93 VAL A O 1
ATOM 735 N N . LEU A 1 94 ? 5.414 -1.835 -11.266 1 97.06 94 LEU A N 1
ATOM 736 C CA . LEU A 1 94 ? 6.242 -0.654 -11.047 1 97.06 94 LEU A CA 1
ATOM 737 C C . LEU A 1 94 ? 5.789 0.502 -11.93 1 97.06 94 LEU A C 1
ATOM 739 O O . LEU A 1 94 ? 6.309 1.615 -11.82 1 97.06 94 LEU A O 1
ATOM 743 N N . ASP A 1 95 ? 4.801 0.3 -12.828 1 95.81 95 ASP A N 1
ATOM 744 C CA . ASP A 1 95 ? 4.34 1.321 -13.766 1 95.81 95 ASP A CA 1
ATOM 745 C C . ASP A 1 95 ? 2.828 1.52 -13.656 1 95.81 95 ASP A C 1
ATOM 747 O O . ASP A 1 95 ? 2.361 2.367 -12.891 1 95.81 95 ASP A O 1
ATOM 751 N N . ALA A 1 96 ? 2.064 0.804 -14.273 1 96.62 96 ALA A N 1
ATOM 752 C CA . ALA A 1 96 ? 0.605 0.828 -14.258 1 96.62 96 ALA A CA 1
ATOM 753 C C . ALA A 1 96 ? 0.035 -0.541 -13.898 1 96.62 96 ALA A C 1
ATOM 755 O O . ALA A 1 96 ? -0.327 -1.322 -14.781 1 96.62 96 ALA A O 1
ATOM 756 N N . PRO A 1 97 ? -0.07 -0.818 -12.648 1 98.44 97 PRO A N 1
ATOM 757 C CA . PRO A 1 97 ? -0.379 -2.178 -12.203 1 98.44 97 PRO A CA 1
ATOM 758 C C . PRO A 1 97 ? -1.771 -2.639 -12.633 1 98.44 97 PRO A C 1
ATOM 760 O O . PRO A 1 97 ? -2.715 -1.845 -12.633 1 98.44 97 PRO A O 1
ATOM 763 N N . ASN A 1 98 ? -1.837 -3.91 -13.023 1 98.75 98 ASN A N 1
ATOM 764 C CA . ASN A 1 98 ? -3.08 -4.652 -13.219 1 98.75 98 ASN A CA 1
ATOM 765 C C . ASN A 1 98 ? -3.277 -5.703 -12.125 1 98.75 98 ASN A C 1
ATOM 767 O O . ASN A 1 98 ? -2.312 -6.32 -11.672 1 98.75 98 ASN A O 1
ATOM 771 N N . LEU A 1 99 ? -4.555 -5.883 -11.773 1 98.88 99 LEU A N 1
ATOM 772 C CA . LEU A 1 99 ? -4.848 -6.832 -10.703 1 98.88 99 LEU A CA 1
ATOM 773 C C . LEU A 1 99 ? -5.762 -7.949 -11.203 1 98.88 99 LEU A C 1
ATOM 775 O O . LEU A 1 99 ? -6.777 -7.684 -11.844 1 98.88 99 LEU A O 1
ATOM 779 N N . TYR A 1 100 ? -5.371 -9.18 -10.891 1 98.94 100 TYR A N 1
ATOM 780 C CA . TYR A 1 100 ? -6.121 -10.383 -11.219 1 98.94 100 TYR A CA 1
ATOM 781 C C . TYR A 1 100 ? -6.426 -11.195 -9.961 1 98.94 100 TYR A C 1
ATOM 783 O O . TYR A 1 100 ? -5.512 -11.656 -9.273 1 98.94 100 TYR A O 1
ATOM 791 N N . ILE A 1 101 ? -7.695 -11.375 -9.617 1 98.94 101 ILE A N 1
ATOM 792 C CA . ILE A 1 101 ? -8.109 -11.977 -8.359 1 98.94 101 ILE A CA 1
ATOM 793 C C . ILE A 1 101 ? -8.82 -13.305 -8.625 1 98.94 101 ILE A C 1
ATOM 795 O O . ILE A 1 101 ? -9.766 -13.352 -9.422 1 98.94 101 ILE A O 1
ATOM 799 N N . VAL A 1 102 ? -8.344 -14.336 -8 1 98.88 102 VAL A N 1
ATOM 800 C CA . VAL A 1 102 ? -8.906 -15.664 -8.234 1 98.88 102 VAL A CA 1
ATOM 801 C C . VAL A 1 102 ? -8.828 -16.484 -6.949 1 98.88 102 VAL A C 1
ATOM 803 O O . VAL A 1 102 ? -7.91 -16.312 -6.148 1 98.88 102 VAL A O 1
ATOM 806 N N . ASP A 1 103 ? -9.805 -17.344 -6.676 1 98.69 103 ASP A N 1
ATOM 807 C CA . ASP A 1 103 ? -9.68 -18.281 -5.555 1 98.69 103 ASP A CA 1
ATOM 808 C C . ASP A 1 103 ? -8.633 -19.359 -5.848 1 98.69 103 ASP A C 1
ATOM 810 O O . ASP A 1 103 ? -8.461 -19.766 -6.996 1 98.69 103 ASP A O 1
ATOM 814 N N . THR A 1 104 ? -8.07 -19.812 -4.816 1 98.38 104 THR A N 1
ATOM 815 C CA . THR A 1 104 ? -6.891 -20.656 -4.938 1 98.38 104 THR A CA 1
ATOM 816 C C . THR A 1 104 ? -7.246 -21.984 -5.613 1 98.38 104 THR A C 1
ATOM 818 O O . THR A 1 104 ? -6.48 -22.5 -6.43 1 98.38 104 THR A O 1
ATOM 821 N N . GLU A 1 105 ? -8.336 -22.547 -5.363 1 98.06 105 GLU A N 1
ATOM 822 C CA . GLU A 1 105 ? -8.719 -23.812 -5.969 1 98.06 105 GLU A CA 1
ATOM 823 C C . GLU A 1 105 ? -8.859 -23.688 -7.48 1 98.06 105 GLU A C 1
ATOM 825 O O . GLU A 1 105 ? -8.367 -24.531 -8.227 1 98.06 105 GLU A O 1
ATOM 830 N N . THR A 1 106 ? -9.523 -22.625 -7.891 1 98.56 106 THR A N 1
ATOM 831 C CA . THR A 1 106 ? -9.648 -22.375 -9.32 1 98.56 106 THR A CA 1
ATOM 832 C C . THR A 1 106 ? -8.273 -22.188 -9.953 1 98.56 106 THR A C 1
ATOM 834 O O . THR A 1 106 ? -7.996 -22.734 -11.023 1 98.56 106 THR A O 1
ATOM 837 N N . ALA A 1 107 ? -7.402 -21.453 -9.312 1 98.62 107 ALA A N 1
ATOM 838 C CA . ALA A 1 107 ? -6.059 -21.203 -9.836 1 98.62 107 ALA A CA 1
ATOM 839 C C . ALA A 1 107 ? -5.289 -22.516 -10 1 98.62 107 ALA A C 1
ATOM 841 O O . ALA A 1 107 ? -4.625 -22.734 -11.016 1 98.62 107 ALA A O 1
ATOM 842 N N . LYS A 1 108 ? -5.379 -23.359 -9 1 98.12 108 LYS A N 1
ATOM 843 C CA . LYS A 1 108 ? -4.641 -24.609 -9.023 1 98.12 108 LYS A CA 1
ATOM 844 C C . LYS A 1 108 ? -4.988 -25.438 -10.266 1 98.12 108 LYS A C 1
ATOM 846 O O . LYS A 1 108 ? -4.129 -26.125 -10.82 1 98.12 108 LYS A O 1
ATOM 851 N N . GLU A 1 109 ? -6.164 -25.312 -10.688 1 98 109 GLU A N 1
ATOM 852 C CA . GLU A 1 109 ? -6.613 -26.062 -11.859 1 98 109 GLU A CA 1
ATOM 853 C C . GLU A 1 109 ? -6.023 -25.484 -13.141 1 98 109 GLU A C 1
ATOM 855 O O . GLU A 1 109 ? -5.953 -26.172 -14.164 1 98 109 GLU A O 1
ATOM 860 N N . LEU A 1 110 ? -5.68 -24.25 -13.078 1 98.44 110 LEU A N 1
ATOM 861 C CA . LEU A 1 110 ? -5.258 -23.562 -14.289 1 98.44 110 LEU A CA 1
ATOM 862 C C . LEU A 1 110 ? -3.736 -23.438 -14.344 1 98.44 110 LEU A C 1
ATOM 864 O O . LEU A 1 110 ? -3.168 -23.188 -15.406 1 98.44 110 LEU A O 1
ATOM 868 N N . ILE A 1 111 ? -3.127 -23.547 -13.188 1 98.44 111 ILE A N 1
ATOM 869 C CA . ILE A 1 111 ? -1.676 -23.422 -13.117 1 98.44 111 ILE A CA 1
ATOM 870 C C . ILE A 1 111 ? -1.018 -24.594 -13.844 1 98.44 111 ILE A C 1
ATOM 872 O O . ILE A 1 111 ? -1.357 -25.75 -13.602 1 98.44 111 ILE A O 1
ATOM 876 N N . HIS A 1 112 ? -0.074 -24.25 -14.695 1 97.88 112 HIS A N 1
ATOM 877 C CA . HIS A 1 112 ? 0.602 -25.219 -15.547 1 97.88 112 HIS A CA 1
ATOM 878 C C . HIS A 1 112 ? 1.827 -25.812 -14.859 1 97.88 112 HIS A C 1
ATOM 880 O O . HIS A 1 112 ? 2.596 -25.078 -14.227 1 97.88 112 HIS A O 1
ATOM 886 N N . LYS A 1 113 ? 1.943 -27.109 -14.992 1 96.62 113 LYS A N 1
ATOM 887 C CA . LYS A 1 113 ? 3.129 -27.812 -14.508 1 96.62 113 LYS A CA 1
ATOM 888 C C . LYS A 1 113 ? 4.145 -28 -15.633 1 96.62 113 LYS A C 1
ATOM 890 O O . LYS A 1 113 ? 3.803 -28.516 -16.703 1 96.62 113 LYS A O 1
ATOM 895 N N . GLY A 1 114 ? 5.273 -27.453 -15.398 1 95.31 114 GLY A N 1
ATOM 896 C CA . GLY A 1 114 ? 6.391 -27.734 -16.281 1 95.31 114 GLY A CA 1
ATOM 897 C C . GLY A 1 114 ? 7.414 -28.672 -15.648 1 95.31 114 GLY A C 1
ATOM 898 O O . GLY A 1 114 ? 7.504 -28.766 -14.422 1 95.31 114 GLY A O 1
ATOM 899 N N . GLU A 1 115 ? 8.102 -29.516 -16.547 1 94.31 115 GLU A N 1
ATOM 900 C CA . GLU A 1 115 ? 9.18 -30.391 -16.094 1 94.31 115 GLU A CA 1
ATOM 901 C C . GLU A 1 115 ? 10.406 -30.266 -16.984 1 94.31 115 GLU A C 1
ATOM 903 O O . GLU A 1 115 ? 10.289 -30.328 -18.219 1 94.31 115 GLU A O 1
ATOM 908 N N . LYS A 1 116 ? 11.438 -29.859 -16.406 1 91.88 116 LYS A N 1
ATOM 909 C CA . LYS A 1 116 ? 12.727 -29.812 -17.094 1 91.88 116 LYS A CA 1
ATOM 910 C C . LYS A 1 116 ? 13.812 -30.5 -16.266 1 91.88 116 LYS A C 1
ATOM 912 O O . LYS A 1 116 ? 14.039 -30.141 -15.109 1 91.88 116 LYS A O 1
ATOM 917 N N . ASP A 1 117 ? 14.539 -31.438 -16.875 1 94.19 117 ASP A N 1
ATOM 918 C CA . ASP A 1 117 ? 15.641 -32.156 -16.234 1 94.19 117 ASP A CA 1
ATOM 919 C C . ASP A 1 117 ? 15.219 -32.719 -14.875 1 94.19 117 ASP A C 1
ATOM 921 O O . ASP A 1 117 ? 15.953 -32.562 -13.891 1 94.19 117 ASP A O 1
ATOM 925 N N . GLY A 1 118 ? 14.086 -33.188 -14.789 1 92.56 118 GLY A N 1
ATOM 926 C CA . GLY A 1 118 ? 13.602 -33.812 -13.57 1 92.56 118 GLY A CA 1
ATOM 927 C C . GLY A 1 118 ? 13.109 -32.812 -12.539 1 92.56 118 GLY A C 1
ATOM 928 O O . GLY A 1 118 ? 12.695 -33.188 -11.445 1 92.56 118 GLY A O 1
ATOM 929 N N . ARG A 1 119 ? 13.266 -31.609 -12.883 1 95.06 119 ARG A N 1
ATOM 930 C CA . ARG A 1 119 ? 12.805 -30.594 -11.945 1 95.06 119 ARG A CA 1
ATOM 931 C C . ARG A 1 119 ? 11.438 -30.047 -12.359 1 95.06 119 ARG A C 1
ATOM 933 O O . ARG A 1 119 ? 11.227 -29.719 -13.531 1 95.06 119 ARG A O 1
ATOM 940 N N . LYS A 1 120 ? 10.531 -30.078 -11.383 1 96.31 120 LYS A N 1
ATOM 941 C CA . LYS A 1 120 ? 9.18 -29.578 -11.609 1 96.31 120 LYS A CA 1
ATOM 942 C C . LYS A 1 120 ? 9.102 -28.078 -11.289 1 96.31 120 LYS A C 1
ATOM 944 O O . LYS A 1 120 ? 9.781 -27.594 -10.391 1 96.31 120 LYS A O 1
ATOM 949 N N . SER A 1 121 ? 8.312 -27.375 -12.094 1 97.12 121 SER A N 1
ATOM 950 C CA . SER A 1 121 ? 8 -25.969 -11.852 1 97.12 121 SER A CA 1
ATOM 951 C C . SER A 1 121 ? 6.555 -25.656 -12.211 1 97.12 121 SER A C 1
ATOM 953 O O . SER A 1 121 ? 6 -26.234 -13.148 1 97.12 121 SER A O 1
ATOM 955 N N . TYR A 1 122 ? 5.984 -24.766 -11.469 1 97.75 122 TYR A N 1
ATOM 956 C CA . TYR A 1 122 ? 4.586 -24.406 -11.672 1 97.75 122 TYR A CA 1
ATOM 957 C C . TYR A 1 122 ? 4.453 -22.938 -12.078 1 97.75 122 TYR A C 1
ATOM 959 O O . TYR A 1 122 ? 5.094 -22.078 -11.484 1 97.75 122 TYR A O 1
ATOM 967 N N . TRP A 1 123 ? 3.568 -22.719 -13.148 1 98.31 123 TRP A N 1
ATOM 968 C CA . TRP A 1 123 ? 3.434 -21.375 -13.719 1 98.31 123 TRP A CA 1
ATOM 969 C C . TRP A 1 123 ? 1.971 -21.047 -14.008 1 98.31 123 TRP A C 1
ATOM 971 O O . TRP A 1 123 ? 1.25 -21.875 -14.586 1 98.31 123 TRP A O 1
ATOM 981 N N . PHE A 1 124 ? 1.548 -19.875 -13.516 1 98.62 124 PHE A N 1
ATOM 982 C CA . PHE A 1 124 ? 0.258 -19.328 -13.914 1 98.62 124 PHE A CA 1
ATOM 983 C C . PHE A 1 124 ? 0.413 -18.406 -15.117 1 98.62 124 PHE A C 1
ATOM 985 O O . PHE A 1 124 ? 0.797 -17.234 -14.961 1 98.62 124 PHE A O 1
ATOM 992 N N . GLN A 1 125 ? 0.087 -18.906 -16.328 1 98.69 125 GLN A N 1
ATOM 993 C CA . GLN A 1 125 ? 0.325 -18.203 -17.594 1 98.69 125 GLN A CA 1
ATOM 994 C C . GLN A 1 125 ? -0.635 -17.016 -17.75 1 98.69 125 GLN A C 1
ATOM 996 O O . GLN A 1 125 ? -1.806 -17.109 -17.359 1 98.69 125 GLN A O 1
ATOM 1001 N N . PHE A 1 126 ? -0.129 -16.016 -18.391 1 98.81 126 PHE A N 1
ATOM 1002 C CA . PHE A 1 126 ? -0.945 -14.82 -18.594 1 98.81 126 PHE A CA 1
ATOM 1003 C C . PHE A 1 126 ? -2.244 -15.164 -19.312 1 98.81 126 PHE A C 1
ATOM 1005 O O . PHE A 1 126 ? -3.314 -14.68 -18.953 1 98.81 126 PHE A O 1
ATOM 1012 N N . LYS A 1 127 ? -2.178 -15.98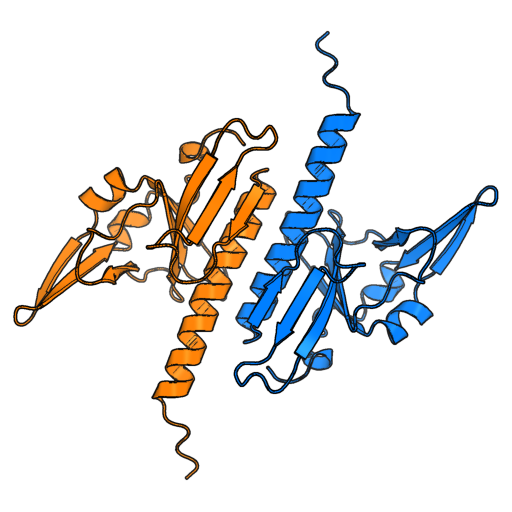4 -20.281 1 98.5 127 LYS A N 1
ATOM 1013 C CA . LYS A 1 127 ? -3.359 -16.359 -21.062 1 98.5 127 LYS A CA 1
ATOM 1014 C C . LYS A 1 127 ? -4.43 -16.969 -20.156 1 98.5 127 LYS A C 1
ATOM 1016 O O . LYS A 1 127 ? -5.617 -16.922 -20.469 1 98.5 127 LYS A O 1
ATOM 1021 N N . ASP A 1 128 ? -3.99 -17.531 -19.031 1 98.75 128 ASP A N 1
ATOM 1022 C CA . ASP A 1 128 ? -4.918 -18.219 -18.141 1 98.75 128 ASP A CA 1
ATOM 1023 C C . ASP A 1 128 ? -5.414 -17.281 -17.047 1 98.75 128 ASP A C 1
ATOM 1025 O O . ASP A 1 128 ? -6.578 -17.344 -16.641 1 98.75 128 ASP A O 1
ATOM 1029 N N . TYR A 1 129 ? -4.488 -16.344 -16.547 1 98.75 129 TYR A N 1
ATOM 1030 C CA . TYR A 1 129 ? -4.961 -15.539 -15.414 1 98.75 129 TYR A CA 1
ATOM 1031 C C . TYR A 1 129 ? -5.527 -14.211 -15.883 1 98.75 129 TYR A C 1
ATOM 1033 O O . TYR A 1 129 ? -6.195 -13.508 -15.125 1 98.75 129 TYR A O 1
ATOM 1041 N N . LYS A 1 130 ? -5.352 -13.82 -17.141 1 98.81 130 LYS A N 1
ATOM 1042 C CA . LYS A 1 130 ? -5.824 -12.531 -17.641 1 98.81 130 LYS A CA 1
ATOM 1043 C C . LYS A 1 130 ? -7.34 -12.414 -17.5 1 98.81 130 LYS A C 1
ATOM 1045 O O . LYS A 1 130 ? -7.871 -11.305 -17.375 1 98.81 130 LYS A O 1
ATOM 1050 N N . LYS A 1 131 ? -8.102 -13.5 -17.5 1 98.69 131 LYS A N 1
ATOM 1051 C CA . LYS A 1 131 ? -9.562 -13.484 -17.438 1 98.69 131 LYS A CA 1
ATOM 1052 C C . LYS A 1 131 ? -10.047 -13.055 -16.062 1 98.69 131 LYS A C 1
ATOM 1054 O O . LYS A 1 131 ? -11.227 -12.742 -15.875 1 98.69 131 LYS A O 1
ATOM 1059 N N . PHE A 1 132 ? -9.188 -12.977 -15.07 1 98.88 132 PHE A N 1
ATOM 1060 C CA . PHE A 1 132 ? -9.578 -12.648 -13.703 1 98.88 132 PHE A CA 1
ATOM 1061 C C . PHE A 1 132 ? -9.297 -11.18 -13.398 1 98.88 132 PHE A C 1
ATOM 1063 O O . PHE A 1 132 ? -9.297 -10.773 -12.234 1 98.88 132 PHE A O 1
ATOM 1070 N N . LYS A 1 133 ? -9 -10.406 -14.383 1 98.88 133 LYS A N 1
ATOM 1071 C CA . LYS A 1 133 ? -8.688 -9 -14.18 1 98.88 133 LYS A CA 1
ATOM 1072 C C . LYS A 1 133 ? -9.812 -8.289 -13.43 1 98.88 133 LYS A C 1
ATOM 1074 O O . LYS A 1 133 ? -10.984 -8.391 -13.812 1 98.88 133 LYS A O 1
ATOM 1079 N N . ASP A 1 134 ? -9.484 -7.594 -12.375 1 98.62 134 ASP A N 1
ATOM 1080 C CA . ASP A 1 134 ? -10.375 -6.789 -11.547 1 98.62 134 ASP A CA 1
ATOM 1081 C C . ASP A 1 134 ? -11.57 -7.605 -11.07 1 98.62 134 ASP A C 1
ATOM 1083 O O . ASP A 1 134 ? -12.695 -7.094 -11.008 1 98.62 134 ASP A O 1
ATOM 1087 N N . ASN A 1 135 ? -11.297 -8.914 -10.844 1 98.69 135 ASN A N 1
ATOM 1088 C CA . ASN A 1 135 ? -12.352 -9.805 -10.359 1 98.69 135 ASN A CA 1
ATOM 1089 C C . ASN A 1 135 ? -12.562 -9.664 -8.859 1 98.69 135 ASN A C 1
ATOM 1091 O O . ASN A 1 135 ? -12.531 -10.656 -8.125 1 98.69 135 ASN A O 1
ATOM 1095 N N . TRP A 1 136 ? -12.859 -8.477 -8.367 1 98.31 136 TRP A N 1
ATOM 1096 C CA . TRP A 1 136 ? -12.969 -8.141 -6.949 1 98.31 136 TRP A CA 1
ATOM 1097 C C . TRP A 1 136 ? -14.18 -8.82 -6.316 1 98.31 136 TRP A C 1
ATOM 1099 O O . TRP A 1 136 ? -14.188 -9.109 -5.121 1 98.31 136 TRP A O 1
ATOM 1109 N N . SER A 1 137 ? -15.203 -9.094 -7.094 1 97.25 137 SER A N 1
ATOM 1110 C CA . SER A 1 137 ? -16.453 -9.641 -6.57 1 97.25 137 SER A CA 1
ATOM 1111 C C . SER A 1 137 ? -16.234 -11 -5.914 1 97.25 137 SER A C 1
ATOM 1113 O O . SER A 1 137 ? -17 -11.406 -5.047 1 97.25 137 SER A O 1
ATOM 1115 N N . VAL A 1 138 ? -15.164 -11.672 -6.293 1 98.12 138 VAL A N 1
ATOM 1116 C CA . VAL A 1 138 ? -14.898 -13.008 -5.773 1 98.12 138 VAL A CA 1
ATOM 1117 C C . VAL A 1 138 ? -14.633 -12.938 -4.27 1 98.12 138 VAL A C 1
ATOM 1119 O O . VAL A 1 138 ? -14.836 -13.914 -3.547 1 98.12 138 VAL A O 1
ATOM 1122 N N . LEU A 1 139 ? -14.18 -11.797 -3.73 1 97.31 139 LEU A N 1
ATOM 1123 C CA . LEU A 1 139 ? -13.852 -11.625 -2.32 1 97.31 139 LEU A CA 1
ATOM 1124 C C . LEU A 1 139 ? -15.109 -11.383 -1.492 1 97.31 139 LEU A C 1
ATOM 1126 O O . LEU A 1 139 ? -15.062 -11.414 -0.26 1 97.31 139 LEU A O 1
ATOM 1130 N N . GLY A 1 140 ? -16.172 -11.023 -2.182 1 93.5 140 GLY A N 1
ATOM 1131 C CA . GLY A 1 140 ? -17.391 -10.695 -1.478 1 93.5 140 GLY A CA 1
ATOM 1132 C C . GLY A 1 140 ? -17.484 -9.227 -1.088 1 93.5 140 GLY A C 1
ATOM 1133 O O . GLY A 1 140 ? -16.719 -8.398 -1.601 1 93.5 140 GLY A O 1
ATOM 1134 N N . GLU A 1 141 ? -18.531 -8.961 -0.264 1 85.19 141 GLU A N 1
ATOM 1135 C CA . GLU A 1 141 ? -18.766 -7.586 0.165 1 85.19 141 GLU A CA 1
ATOM 1136 C C . GLU A 1 141 ? -17.875 -7.227 1.355 1 85.19 141 GLU A C 1
ATOM 1138 O O . GLU A 1 141 ? -17.703 -8.031 2.275 1 85.19 141 GLU A O 1
ATOM 1143 N N . SER A 1 142 ? -17.344 -6.09 1.333 1 82.25 142 SER A N 1
ATOM 1144 C CA . SER A 1 142 ? -16.438 -5.629 2.385 1 82.25 142 SER A CA 1
ATOM 1145 C C . SER A 1 142 ? -17.219 -4.922 3.498 1 82.25 142 SER A C 1
ATOM 1147 O O . SER A 1 142 ? -18.328 -4.43 3.279 1 82.25 142 SER A O 1
ATOM 1149 N N . MET B 1 1 ? -37.188 2.766 7.891 1 33.91 1 MET B N 1
ATOM 1150 C CA . MET B 1 1 ? -36.25 3.873 7.645 1 33.91 1 MET B CA 1
ATOM 1151 C C . MET B 1 1 ? -34.906 3.605 8.289 1 33.91 1 MET B C 1
ATOM 1153 O O . MET B 1 1 ? -34.781 3.66 9.508 1 33.91 1 MET B O 1
ATOM 1157 N N . ASP B 1 2 ? -34.188 2.516 7.949 1 36.5 2 ASP B N 1
ATOM 1158 C CA . ASP B 1 2 ? -33 1.907 8.547 1 36.5 2 ASP B CA 1
ATOM 1159 C C . ASP B 1 2 ? -31.875 2.91 8.648 1 36.5 2 ASP B C 1
ATOM 1161 O O . ASP B 1 2 ? -31.328 3.336 7.625 1 36.5 2 ASP B O 1
ATOM 1165 N N . ASN B 1 3 ? -31.891 3.871 9.562 1 36.12 3 ASN B N 1
ATOM 1166 C CA . ASN B 1 3 ? -31.016 4.941 10.023 1 36.12 3 ASN B CA 1
ATOM 1167 C C . ASN B 1 3 ? -29.609 4.422 10.32 1 36.12 3 ASN B C 1
ATOM 1169 O O . ASN B 1 3 ? -29.312 4.035 11.453 1 36.12 3 ASN B O 1
ATOM 1173 N N . GLU B 1 4 ? -29.016 3.607 9.547 1 46.06 4 GLU B N 1
ATOM 1174 C CA . GLU B 1 4 ? -27.594 3.359 9.82 1 46.06 4 GLU B CA 1
ATOM 1175 C C . GLU B 1 4 ? -26.859 4.664 10.102 1 46.06 4 GLU B C 1
ATOM 1177 O O . GLU B 1 4 ? -26.922 5.602 9.297 1 46.06 4 GLU B O 1
ATOM 1182 N N . PRO B 1 5 ? -26.578 4.969 11.312 1 45.69 5 PRO B N 1
ATOM 1183 C CA . PRO B 1 5 ? -26.094 6.297 11.703 1 45.69 5 PRO B CA 1
ATOM 1184 C C . PRO B 1 5 ? -24.969 6.801 10.797 1 45.69 5 PRO B C 1
ATOM 1186 O O . PRO B 1 5 ? -24.062 6.035 10.445 1 45.69 5 PRO B O 1
ATOM 1189 N N . LYS B 1 6 ? -25.172 7.957 9.977 1 49.94 6 LYS B N 1
ATOM 1190 C CA . LYS B 1 6 ? -24.266 8.773 9.18 1 49.94 6 LYS B CA 1
ATOM 1191 C C . LYS B 1 6 ? -22.859 8.758 9.773 1 49.94 6 LYS B C 1
ATOM 1193 O O . LYS B 1 6 ? -21.875 8.906 9.047 1 49.94 6 LYS B O 1
ATOM 1198 N N . ASP B 1 7 ? -22.922 8.539 11.094 1 50.06 7 ASP B N 1
ATOM 1199 C CA . ASP B 1 7 ? -21.656 8.633 11.82 1 50.06 7 ASP B CA 1
ATOM 1200 C C . ASP B 1 7 ? -20.766 7.426 11.523 1 50.06 7 ASP B C 1
ATOM 1202 O O . ASP B 1 7 ? -19.562 7.566 11.359 1 50.06 7 ASP B O 1
ATOM 1206 N N . LYS B 1 8 ? -21.422 6.188 11.438 1 50.22 8 LYS B N 1
ATOM 1207 C CA . LYS B 1 8 ? -20.625 4.996 11.195 1 50.22 8 LYS B CA 1
ATOM 1208 C C . LYS B 1 8 ? -20.047 4.996 9.781 1 50.22 8 LYS B C 1
ATOM 1210 O O . LYS B 1 8 ? -18.906 4.574 9.562 1 50.22 8 LYS B O 1
ATOM 1215 N N . ARG B 1 9 ? -20.875 5.434 8.812 1 56.25 9 ARG B N 1
ATOM 1216 C CA . ARG B 1 9 ? -20.438 5.52 7.426 1 56.25 9 ARG B CA 1
ATOM 1217 C C . ARG B 1 9 ? -19.25 6.457 7.285 1 56.25 9 ARG B C 1
ATOM 1219 O O . ARG B 1 9 ? -18.359 6.223 6.465 1 56.25 9 ARG B O 1
ATOM 1226 N N . ASN B 1 10 ? -19.312 7.555 8.133 1 67.5 10 ASN B N 1
ATOM 1227 C CA . ASN B 1 10 ? -18.219 8.523 8.07 1 67.5 10 ASN B CA 1
ATOM 1228 C C . ASN B 1 10 ? -16.922 7.949 8.641 1 67.5 10 ASN B C 1
ATOM 1230 O O . ASN B 1 10 ? -15.852 8.164 8.078 1 67.5 10 ASN B O 1
ATOM 1234 N N . ILE B 1 11 ? -17.094 7.199 9.711 1 63.03 11 ILE B N 1
ATOM 1235 C CA . ILE B 1 11 ? -15.922 6.602 10.344 1 63.03 11 ILE B CA 1
ATOM 1236 C C . ILE B 1 11 ? -15.297 5.566 9.406 1 63.03 11 ILE B C 1
ATOM 1238 O O . ILE B 1 11 ? -14.078 5.547 9.219 1 63.03 11 ILE B O 1
ATOM 1242 N N . GLY B 1 12 ? -16.156 4.855 8.773 1 71 12 GLY B N 1
ATOM 1243 C CA . GLY B 1 12 ? -15.688 3.859 7.82 1 71 12 GLY B CA 1
ATOM 1244 C C . GLY B 1 12 ? -14.945 4.461 6.645 1 71 12 GLY B C 1
ATOM 1245 O O . GLY B 1 12 ? -13.883 3.967 6.25 1 71 12 GLY B O 1
ATOM 1246 N N . ARG B 1 13 ? -15.375 5.562 6.266 1 81.88 13 ARG B N 1
ATOM 1247 C CA . ARG B 1 13 ? -14.766 6.223 5.113 1 81.88 13 ARG B CA 1
ATOM 1248 C C . ARG B 1 13 ? -13.414 6.824 5.473 1 81.88 13 ARG B C 1
ATOM 1250 O O . ARG B 1 13 ? -12.469 6.746 4.691 1 81.88 13 ARG B O 1
ATOM 1257 N N . ASN B 1 14 ? -13.336 7.371 6.684 1 89.25 14 ASN B N 1
ATOM 1258 C CA . ASN B 1 14 ? -12.078 7.957 7.129 1 89.25 14 ASN B CA 1
ATOM 1259 C C . ASN B 1 14 ? -10.984 6.902 7.258 1 89.25 14 ASN B C 1
ATOM 1261 O O . ASN B 1 14 ? -9.828 7.152 6.906 1 89.25 14 ASN B O 1
ATOM 1265 N N . GLN B 1 15 ? -11.383 5.82 7.766 1 89.25 15 GLN B N 1
ATOM 1266 C CA . GLN B 1 15 ? -10.406 4.742 7.906 1 89.25 15 GLN B CA 1
ATOM 1267 C C . GLN B 1 15 ? -9.953 4.23 6.543 1 89.25 15 GLN B C 1
ATOM 1269 O O . GLN B 1 15 ? -8.773 3.902 6.359 1 89.25 15 GLN B O 1
ATOM 1274 N N . ILE B 1 16 ? -10.898 4.18 5.641 1 92.5 16 ILE B N 1
ATOM 1275 C CA . ILE B 1 16 ? -10.578 3.76 4.281 1 92.5 16 ILE B CA 1
ATOM 1276 C C . ILE B 1 16 ? -9.555 4.711 3.67 1 92.5 16 ILE B C 1
ATOM 1278 O O . ILE B 1 16 ? -8.547 4.273 3.119 1 92.5 16 ILE B O 1
ATOM 1282 N N . VAL B 1 17 ? -9.805 5.969 3.865 1 95.75 17 VAL B N 1
ATOM 1283 C CA . VAL B 1 17 ? -8.945 6.984 3.268 1 95.75 17 VAL B CA 1
ATOM 1284 C C . VAL B 1 17 ? -7.562 6.93 3.902 1 95.75 17 VAL B C 1
ATOM 1286 O O . VAL B 1 17 ? -6.551 6.93 3.199 1 95.75 17 VAL B O 1
ATOM 1289 N N . SER B 1 18 ? -7.516 6.812 5.211 1 94.81 18 SER B N 1
ATOM 1290 C CA . SER B 1 18 ? -6.25 6.75 5.934 1 94.81 18 SER B CA 1
ATOM 1291 C C . SER B 1 18 ? -5.438 5.527 5.52 1 94.81 18 SER B C 1
ATOM 1293 O O . SER B 1 18 ? -4.258 5.641 5.184 1 94.81 18 SER B O 1
ATOM 1295 N N . ASN B 1 19 ? -6.086 4.406 5.434 1 94.31 19 ASN B N 1
ATOM 1296 C CA . ASN B 1 19 ? -5.406 3.172 5.051 1 94.31 19 ASN B CA 1
ATOM 1297 C C . ASN B 1 19 ? -4.93 3.223 3.604 1 94.31 19 ASN B C 1
ATOM 1299 O O . ASN B 1 19 ? -3.803 2.82 3.303 1 94.31 19 ASN B O 1
ATOM 1303 N N . ALA B 1 20 ? -5.781 3.684 2.752 1 96.94 20 ALA B N 1
ATOM 1304 C CA . ALA B 1 20 ? -5.402 3.809 1.348 1 96.94 20 ALA B CA 1
ATOM 1305 C C . ALA B 1 20 ? -4.164 4.688 1.19 1 96.94 20 ALA B C 1
ATOM 1307 O O . ALA B 1 20 ? -3.232 4.336 0.463 1 96.94 20 ALA B O 1
ATOM 1308 N N . GLY B 1 21 ? -4.191 5.762 1.912 1 97.94 21 GLY B N 1
ATOM 1309 C CA . GLY B 1 21 ? -3.037 6.645 1.85 1 97.94 21 GLY B CA 1
ATOM 1310 C C . GLY B 1 21 ? -1.761 5.988 2.342 1 97.94 21 GLY B C 1
ATOM 1311 O O . GLY B 1 21 ? -0.713 6.098 1.702 1 97.94 21 GLY B O 1
ATOM 1312 N N . LEU B 1 22 ? -1.869 5.328 3.457 1 97.31 22 LEU B N 1
ATOM 1313 C CA . LEU B 1 22 ? -0.717 4.652 4.043 1 97.31 22 LEU B CA 1
ATOM 1314 C C . LEU B 1 22 ? -0.133 3.633 3.068 1 97.31 22 LEU B C 1
ATOM 1316 O O . LEU B 1 22 ? 1.067 3.652 2.789 1 97.31 22 LEU B O 1
ATOM 1320 N N . TYR B 1 23 ? -0.943 2.84 2.467 1 97.62 23 TYR B N 1
ATOM 1321 C CA . TYR B 1 23 ? -0.465 1.77 1.6 1 97.62 23 TYR B CA 1
ATOM 1322 C C . TYR B 1 23 ? 0.026 2.324 0.269 1 97.62 23 TYR B C 1
ATOM 1324 O O . TYR B 1 23 ? 0.966 1.792 -0.325 1 97.62 23 TYR B O 1
ATOM 1332 N N . TYR B 1 24 ? -0.6 3.346 -0.187 1 98.56 24 TYR B N 1
ATOM 1333 C CA . TYR B 1 24 ? -0.108 3.943 -1.424 1 98.56 24 TYR B CA 1
ATOM 1334 C C . TYR B 1 24 ? 1.286 4.527 -1.23 1 98.56 24 TYR B C 1
ATOM 1336 O O . TYR B 1 24 ? 2.146 4.398 -2.104 1 98.56 24 TYR B O 1
ATOM 1344 N N . VAL B 1 25 ? 1.457 5.176 -0.12 1 98.62 25 VAL B N 1
ATOM 1345 C CA . VAL B 1 25 ? 2.775 5.734 0.17 1 98.62 25 VAL B CA 1
ATOM 1346 C C . VAL B 1 25 ? 3.803 4.605 0.258 1 98.62 25 VAL B C 1
ATOM 1348 O O . VAL B 1 25 ? 4.891 4.707 -0.312 1 98.62 25 VAL B O 1
ATOM 1351 N N . CYS B 1 26 ? 3.459 3.521 0.938 1 98.12 26 CYS B N 1
ATOM 1352 C CA . CYS B 1 26 ? 4.371 2.385 1.033 1 98.12 26 CYS B CA 1
ATOM 1353 C C . CYS B 1 26 ? 4.668 1.81 -0.346 1 98.12 26 CYS B C 1
ATOM 1355 O O . CYS B 1 26 ? 5.805 1.418 -0.626 1 98.12 26 CYS B O 1
ATOM 1357 N N . TYR B 1 27 ? 3.709 1.722 -1.177 1 98.19 27 TYR B N 1
ATOM 1358 C CA . TYR B 1 27 ? 3.865 1.275 -2.557 1 98.19 27 TYR B CA 1
ATOM 1359 C C . TYR B 1 27 ? 4.871 2.146 -3.301 1 98.19 27 TYR B C 1
ATOM 1361 O O . TYR B 1 27 ? 5.82 1.636 -3.898 1 98.19 27 TYR B O 1
ATOM 1369 N N . GLU B 1 28 ? 4.73 3.438 -3.197 1 98.56 28 GLU B N 1
ATOM 1370 C CA . GLU B 1 28 ? 5.598 4.375 -3.902 1 98.56 28 GLU B CA 1
ATOM 1371 C C . GLU B 1 28 ? 7.016 4.348 -3.338 1 98.56 28 GLU B C 1
ATOM 1373 O O . GLU B 1 28 ? 7.988 4.461 -4.086 1 98.56 28 GLU B O 1
ATOM 1378 N N . LEU B 1 29 ? 7.094 4.234 -1.996 1 97.88 29 LEU B N 1
ATOM 1379 C CA . LEU B 1 29 ? 8.398 4.102 -1.358 1 97.88 29 LEU B CA 1
ATOM 1380 C C . LEU B 1 29 ? 9.102 2.832 -1.826 1 97.88 29 LEU B C 1
ATOM 1382 O O . LEU B 1 29 ? 10.305 2.85 -2.098 1 97.88 29 LEU B O 1
ATOM 1386 N N . SER B 1 30 ? 8.375 1.729 -1.983 1 96.44 30 SER B N 1
ATOM 1387 C CA . SER B 1 30 ? 8.945 0.466 -2.447 1 96.44 30 SER B CA 1
ATOM 1388 C C . SER B 1 30 ? 9.508 0.6 -3.857 1 96.44 30 SER B C 1
ATOM 1390 O O . SER B 1 30 ? 10.594 0.083 -4.148 1 96.44 30 SER B O 1
ATOM 1392 N N . LYS B 1 31 ? 8.789 1.294 -4.691 1 96.69 31 LYS B N 1
ATOM 1393 C CA . LYS B 1 31 ? 9.25 1.508 -6.062 1 96.69 31 LYS B CA 1
ATOM 1394 C C . LYS B 1 31 ? 10.609 2.195 -6.082 1 96.69 31 LYS B C 1
ATOM 1396 O O . LYS B 1 31 ? 11.359 2.076 -7.059 1 96.69 31 LYS B O 1
ATOM 1401 N N . ARG B 1 32 ? 10.898 2.861 -5.02 1 96.06 32 ARG B N 1
ATOM 1402 C CA . ARG B 1 32 ? 12.109 3.676 -4.969 1 96.06 32 ARG B CA 1
ATOM 1403 C C . ARG B 1 32 ? 13.188 3.012 -4.113 1 96.06 32 ARG B C 1
ATOM 1405 O O . ARG B 1 32 ? 14.18 3.645 -3.756 1 96.06 32 ARG B O 1
ATOM 1412 N N . GLY B 1 33 ? 12.93 1.798 -3.727 1 94.31 33 GLY B N 1
ATOM 1413 C CA . GLY B 1 33 ? 13.953 0.973 -3.105 1 94.31 33 GLY B CA 1
ATOM 1414 C C . GLY B 1 33 ? 13.969 1.077 -1.593 1 94.31 33 GLY B C 1
ATOM 1415 O O . GLY B 1 33 ? 14.859 0.536 -0.937 1 94.31 33 GLY B O 1
ATOM 1416 N N . TRP B 1 34 ? 13 1.841 -0.986 1 95.62 34 TRP B N 1
ATOM 1417 C CA . TRP B 1 34 ? 12.898 1.904 0.469 1 95.62 34 TRP B CA 1
ATOM 1418 C C . TRP B 1 34 ? 12.141 0.698 1.017 1 95.62 34 TRP B C 1
ATOM 1420 O O . TRP B 1 34 ? 11.148 0.266 0.436 1 95.62 34 TRP B O 1
ATOM 1430 N N . ASN B 1 35 ? 12.656 0.174 2.072 1 93.75 35 ASN B N 1
ATOM 1431 C CA . ASN B 1 35 ? 11.852 -0.729 2.889 1 93.75 35 ASN B CA 1
ATOM 1432 C C . ASN B 1 35 ? 10.93 0.04 3.832 1 93.75 35 ASN B C 1
ATOM 1434 O O . ASN B 1 35 ? 11.336 1.039 4.426 1 93.75 35 ASN B O 1
ATOM 1438 N N . SER B 1 36 ? 9.727 -0.381 3.844 1 94.56 36 SER B N 1
ATOM 1439 C CA . SER B 1 36 ? 8.75 0.32 4.668 1 94.56 36 SER B CA 1
ATOM 1440 C C . SER B 1 36 ? 8.148 -0.606 5.719 1 94.56 36 SER B C 1
ATOM 1442 O O . SER B 1 36 ? 7.805 -1.752 5.422 1 94.56 36 SER B O 1
ATOM 1444 N N . LEU B 1 37 ? 8.031 -0.095 6.863 1 92.06 37 LEU B N 1
ATOM 1445 C CA . LEU B 1 37 ? 7.336 -0.748 7.969 1 92.06 37 LEU B CA 1
ATOM 1446 C C . LEU B 1 37 ? 6.203 0.126 8.492 1 92.06 37 LEU B C 1
ATOM 1448 O O . LEU B 1 37 ? 6.434 1.05 9.273 1 92.06 37 LEU B O 1
ATOM 1452 N N . PRO B 1 38 ? 4.988 -0.178 8.023 1 93.69 38 PRO B N 1
ATOM 1453 C CA . PRO B 1 38 ? 3.881 0.545 8.656 1 93.69 38 PRO B CA 1
ATOM 1454 C C . PRO B 1 38 ? 3.775 0.274 10.156 1 93.69 38 PRO B C 1
ATOM 1456 O O . PRO B 1 38 ? 3.959 -0.864 10.594 1 93.69 38 PRO B O 1
ATOM 1459 N N . THR B 1 39 ? 3.572 1.343 10.883 1 89 39 THR B N 1
ATOM 1460 C CA . THR B 1 39 ? 3.469 1.174 12.328 1 89 39 THR B CA 1
ATOM 1461 C C . THR B 1 39 ? 2.027 0.887 12.742 1 89 39 THR B C 1
ATOM 1463 O O . THR B 1 39 ? 1.1 1.094 11.953 1 89 39 THR B O 1
ATOM 1466 N N . THR B 1 40 ? 1.928 0.213 13.797 1 74.81 40 THR B N 1
ATOM 1467 C CA . THR B 1 40 ? 0.613 -0.064 14.367 1 74.81 40 THR B CA 1
ATOM 1468 C C . THR B 1 40 ? 0.002 1.202 14.961 1 74.81 40 THR B C 1
ATOM 1470 O O . THR B 1 40 ? 0.655 2.246 15.008 1 74.81 40 THR B O 1
ATOM 1473 N N . ARG B 1 41 ? -1.175 1.085 15.367 1 62.81 41 ARG B N 1
ATOM 1474 C CA . ARG B 1 41 ? -1.907 2.189 15.977 1 62.81 41 ARG B CA 1
ATOM 1475 C C . ARG B 1 41 ? -1.142 2.766 17.156 1 62.81 41 ARG B C 1
ATOM 1477 O O . ARG B 1 41 ? -0.345 2.066 17.797 1 62.81 41 ARG B O 1
ATOM 1484 N N . ASN B 1 42 ? -1.197 3.986 17.406 1 63.19 42 ASN B N 1
ATOM 1485 C CA . ASN B 1 42 ? -0.706 4.75 18.547 1 63.19 42 ASN B CA 1
ATOM 1486 C C . ASN B 1 42 ? 0.8 4.984 18.469 1 63.19 42 ASN B C 1
ATOM 1488 O O . ASN B 1 42 ? 1.476 5.094 19.484 1 63.19 42 ASN B O 1
ATOM 1492 N N . ALA B 1 43 ? 1.386 4.914 17.422 1 72.56 43 ALA B N 1
ATOM 1493 C CA . ALA B 1 43 ? 2.811 5.195 17.25 1 72.56 43 ALA B CA 1
ATOM 1494 C C . ALA B 1 43 ? 3.07 6.699 17.203 1 72.56 43 ALA B C 1
ATOM 1496 O O . ALA B 1 43 ? 3.949 7.156 16.469 1 72.56 43 ALA B O 1
ATOM 1497 N N . ARG B 1 44 ? 2.283 7.52 18.109 1 75.94 44 ARG B N 1
ATOM 1498 C CA . ARG B 1 44 ? 2.496 8.945 18.359 1 75.94 44 ARG B CA 1
ATOM 1499 C C . ARG B 1 44 ? 2.664 9.711 17.047 1 75.94 44 ARG B C 1
ATOM 1501 O O . ARG B 1 44 ? 3.584 10.516 16.906 1 75.94 44 ARG B O 1
ATOM 1508 N N . GLY B 1 45 ? 2.002 9.328 15.977 1 85.81 45 GLY B N 1
ATOM 1509 C CA . GLY B 1 45 ? 1.982 10.102 14.75 1 85.81 45 GLY B CA 1
ATOM 1510 C C . GLY B 1 45 ? 2.961 9.602 13.711 1 85.81 45 GLY B C 1
ATOM 1511 O O . GLY B 1 45 ? 3.082 10.18 12.633 1 85.81 45 GLY B O 1
ATOM 1512 N N . ILE B 1 46 ? 3.781 8.609 14.086 1 93.94 46 ILE B N 1
ATOM 1513 C CA . ILE B 1 46 ? 4.625 7.961 13.086 1 93.94 46 ILE B CA 1
ATOM 1514 C C . ILE B 1 46 ? 3.848 6.84 12.398 1 93.94 46 ILE B C 1
ATOM 1516 O O . ILE B 1 46 ? 3.566 5.809 13.016 1 93.94 46 ILE B O 1
ATOM 1520 N N . ASP B 1 47 ? 3.605 7.016 11.211 1 95.38 47 ASP B N 1
ATOM 1521 C CA . ASP B 1 47 ? 2.812 6.043 10.469 1 95.38 47 ASP B CA 1
ATOM 1522 C C . ASP B 1 47 ? 3.703 4.988 9.812 1 95.38 47 ASP B C 1
ATOM 1524 O O . ASP B 1 47 ? 3.309 3.828 9.688 1 95.38 47 ASP B O 1
ATOM 1528 N N . ILE B 1 48 ? 4.898 5.371 9.383 1 96.81 48 ILE B N 1
ATOM 1529 C CA . ILE B 1 48 ? 5.809 4.477 8.68 1 96.81 48 ILE B CA 1
ATOM 1530 C C . ILE B 1 48 ? 7.238 4.711 9.156 1 96.81 48 ILE B C 1
ATOM 1532 O O . ILE B 1 48 ? 7.668 5.855 9.32 1 96.81 48 ILE B O 1
ATOM 1536 N N . VAL B 1 49 ? 7.984 3.676 9.344 1 95.94 49 VAL B N 1
ATOM 1537 C CA . VAL B 1 49 ? 9.438 3.699 9.438 1 95.94 49 VAL B CA 1
ATOM 1538 C C . VAL B 1 49 ? 10.047 3.127 8.156 1 95.94 49 VAL B C 1
ATOM 1540 O O . VAL B 1 49 ? 9.633 2.061 7.691 1 95.94 49 VAL B O 1
ATOM 1543 N N . ILE B 1 50 ? 10.953 3.871 7.586 1 96.56 50 ILE B N 1
ATOM 1544 C CA . ILE B 1 50 ? 11.578 3.367 6.367 1 96.56 50 ILE B CA 1
ATOM 1545 C C . ILE B 1 50 ? 13.078 3.184 6.594 1 96.56 50 ILE B C 1
ATOM 1547 O O . ILE B 1 50 ? 13.672 3.869 7.426 1 96.56 50 ILE B O 1
ATOM 1551 N N . TYR B 1 51 ? 13.656 2.283 5.906 1 94.75 51 TYR B N 1
ATOM 1552 C CA . TYR B 1 51 ? 15.102 2.109 5.906 1 94.75 51 TYR B CA 1
ATOM 1553 C C . TYR B 1 51 ? 15.602 1.674 4.535 1 94.75 51 TYR B C 1
ATOM 1555 O O . TYR B 1 51 ? 14.852 1.083 3.754 1 94.75 51 TYR B O 1
ATOM 1563 N N . ASN B 1 52 ? 16.797 2.123 4.238 1 91.94 52 ASN B N 1
ATOM 1564 C CA . ASN B 1 52 ? 17.359 1.798 2.934 1 91.94 52 ASN B CA 1
ATOM 1565 C C . ASN B 1 52 ? 17.812 0.342 2.865 1 91.94 52 ASN B C 1
ATOM 1567 O O . ASN B 1 52 ? 17.734 -0.383 3.859 1 91.94 52 ASN B O 1
ATOM 1571 N N . ARG B 1 53 ? 18.25 -0.065 1.69 1 87 53 ARG B N 1
ATOM 1572 C CA . ARG B 1 53 ? 18.5 -1.468 1.384 1 87 53 ARG B CA 1
ATOM 1573 C C . ARG B 1 53 ? 19.562 -2.047 2.322 1 87 53 ARG B C 1
ATOM 1575 O O . ARG B 1 53 ? 19.422 -3.178 2.793 1 87 53 ARG B O 1
ATOM 1582 N N . ASP B 1 54 ? 20.547 -1.228 2.637 1 86.62 54 ASP B N 1
ATOM 1583 C CA . ASP B 1 54 ? 21.641 -1.758 3.445 1 86.62 54 ASP B CA 1
ATOM 1584 C C . ASP B 1 54 ? 21.406 -1.468 4.926 1 86.62 54 ASP B C 1
ATOM 1586 O O . ASP B 1 54 ? 22.266 -1.784 5.762 1 86.62 54 ASP B O 1
ATOM 1590 N N . GLY B 1 55 ? 20.344 -0.835 5.246 1 87.69 55 GLY B N 1
ATOM 1591 C CA . GLY B 1 55 ? 19.953 -0.611 6.629 1 87.69 55 GLY B CA 1
ATOM 1592 C C . GLY B 1 55 ? 20.797 0.448 7.32 1 87.69 55 GLY B C 1
ATOM 1593 O O . GLY B 1 55 ? 20.875 0.484 8.547 1 87.69 55 GLY B O 1
ATOM 1594 N N . THR B 1 56 ? 21.422 1.275 6.574 1 90.56 56 THR B N 1
ATOM 1595 C CA . THR B 1 56 ? 22.312 2.266 7.16 1 90.56 56 THR B CA 1
ATOM 1596 C C . THR B 1 56 ? 21.578 3.578 7.418 1 90.56 56 THR B C 1
ATOM 1598 O O . THR B 1 56 ? 22.047 4.418 8.188 1 90.56 56 THR B O 1
ATOM 1601 N N . LYS B 1 57 ? 20.469 3.75 6.754 1 94.06 57 LYS B N 1
ATOM 1602 C CA . LYS B 1 57 ? 19.656 4.949 6.91 1 94.06 57 LYS B CA 1
ATOM 1603 C C . LYS B 1 57 ? 18.219 4.59 7.301 1 94.06 57 LYS B C 1
ATOM 1605 O O . LYS B 1 57 ? 17.656 3.627 6.777 1 94.06 57 LYS B O 1
ATOM 1610 N N . MET B 1 58 ? 17.719 5.359 8.234 1 96.19 58 MET B N 1
ATOM 1611 C CA . MET B 1 58 ? 16.344 5.188 8.688 1 96.19 58 MET B CA 1
ATOM 1612 C C . MET B 1 58 ? 15.641 6.535 8.828 1 96.19 58 MET B C 1
ATOM 1614 O O . MET B 1 58 ? 16.25 7.52 9.234 1 96.19 58 MET B O 1
ATOM 1618 N N . HIS B 1 59 ? 14.375 6.574 8.461 1 97.69 59 HIS B N 1
ATOM 1619 C CA . HIS B 1 59 ? 13.555 7.766 8.633 1 97.69 59 HIS B CA 1
ATOM 1620 C C . HIS B 1 59 ? 12.164 7.406 9.156 1 97.69 59 HIS B C 1
ATOM 1622 O O . HIS B 1 59 ? 11.719 6.266 9.008 1 97.69 59 HIS B O 1
ATOM 1628 N N . THR B 1 60 ? 11.531 8.352 9.773 1 97.69 60 THR B N 1
ATOM 1629 C CA . THR B 1 60 ? 10.141 8.219 10.211 1 97.69 60 THR B CA 1
ATOM 1630 C C . THR B 1 60 ? 9.242 9.156 9.414 1 97.69 60 THR B C 1
ATOM 1632 O O . THR B 1 60 ? 9.641 10.273 9.078 1 97.69 60 THR B O 1
ATOM 1635 N N . ILE B 1 61 ? 7.996 8.648 9.133 1 97.69 61 ILE B N 1
ATOM 1636 C CA . ILE B 1 61 ? 7.109 9.398 8.25 1 97.69 61 ILE B CA 1
ATOM 1637 C C . ILE B 1 61 ? 5.715 9.477 8.867 1 97.69 61 ILE B C 1
ATOM 1639 O O . ILE B 1 61 ? 5.203 8.484 9.391 1 97.69 61 ILE B O 1
ATOM 1643 N N . GLN B 1 62 ? 5.16 10.648 8.914 1 97.12 62 GLN B N 1
ATOM 1644 C CA . GLN B 1 62 ? 3.723 10.828 9.102 1 97.12 62 GLN B CA 1
ATOM 1645 C C . GLN B 1 62 ? 3.012 10.984 7.758 1 97.12 62 GLN B C 1
ATOM 1647 O O . GLN B 1 62 ? 3.477 11.727 6.887 1 97.12 62 GLN B O 1
ATOM 1652 N N . VAL B 1 63 ? 1.808 10.305 7.535 1 97.44 63 VAL B N 1
ATOM 1653 C CA . VAL B 1 63 ? 1.057 10.359 6.285 1 97.44 63 VAL B CA 1
ATOM 1654 C C . VAL B 1 63 ? -0.261 11.094 6.504 1 97.44 63 VAL B C 1
ATOM 1656 O O . VAL B 1 63 ? -0.976 10.828 7.477 1 97.44 63 VAL B O 1
ATOM 1659 N N . LYS B 1 64 ? -0.583 12.102 5.656 1 97.12 64 LYS B N 1
ATOM 1660 C CA . LYS B 1 64 ? -1.896 12.734 5.566 1 97.12 64 LYS B CA 1
ATOM 1661 C C . LYS B 1 64 ? -2.576 12.406 4.242 1 97.12 64 LYS B C 1
ATOM 1663 O O . LYS B 1 64 ? -2.115 12.82 3.178 1 97.12 64 LYS B O 1
ATOM 1668 N N . ALA B 1 65 ? -3.631 11.602 4.359 1 97.81 65 ALA B N 1
ATOM 1669 C CA . ALA B 1 65 ? -4.363 11.188 3.166 1 97.81 65 ALA B CA 1
ATOM 1670 C C . ALA B 1 65 ? -5.621 12.031 2.975 1 97.81 65 ALA B C 1
ATOM 1672 O O . ALA B 1 65 ? -6.395 12.227 3.916 1 97.81 65 ALA B O 1
ATOM 1673 N N . LEU B 1 66 ? -5.828 12.562 1.73 1 98.12 66 LEU B N 1
ATOM 1674 C CA . LEU B 1 66 ? -6.961 13.406 1.377 1 98.12 66 LEU B CA 1
ATOM 1675 C C . LEU B 1 66 ? -7.688 12.859 0.153 1 98.12 66 LEU B C 1
ATOM 1677 O O . LEU B 1 66 ? -7.062 12.281 -0.74 1 98.12 66 LEU B O 1
ATOM 1681 N N . THR B 1 67 ? -8.969 13.102 0.079 1 97.19 67 THR B N 1
ATOM 1682 C CA . THR B 1 67 ? -9.75 12.555 -1.023 1 97.19 67 THR B CA 1
ATOM 1683 C C . THR B 1 67 ? -9.766 13.523 -2.207 1 97.19 67 THR B C 1
ATOM 1685 O O . THR B 1 67 ? -9.805 13.094 -3.361 1 97.19 67 THR B O 1
ATOM 1688 N N . SER B 1 68 ? -9.703 14.828 -1.887 1 96.94 68 SER B N 1
ATOM 1689 C CA . SER B 1 68 ? -9.719 15.812 -2.967 1 96.94 68 SER B CA 1
ATOM 1690 C C . SER B 1 68 ? -8.305 16.266 -3.326 1 96.94 68 SER B C 1
ATOM 1692 O O . SER B 1 68 ? -7.391 16.188 -2.502 1 96.94 68 SER B O 1
ATOM 1694 N N . ASP B 1 69 ? -8.125 16.766 -4.582 1 97 69 ASP B N 1
ATOM 1695 C CA . ASP B 1 69 ? -6.789 17.062 -5.082 1 97 69 ASP B CA 1
ATOM 1696 C C . ASP B 1 69 ? -6.352 18.469 -4.652 1 97 69 ASP B C 1
ATOM 1698 O O . ASP B 1 69 ? -5.238 18.891 -4.965 1 97 69 ASP B O 1
ATOM 1702 N N . LYS B 1 70 ? -7.121 19.219 -3.936 1 97.38 70 LYS B N 1
ATOM 1703 C CA . LYS B 1 70 ? -6.707 20.547 -3.518 1 97.38 70 LYS B CA 1
ATOM 1704 C C . LYS B 1 70 ? -7.109 20.828 -2.07 1 97.38 70 LYS B C 1
ATOM 1706 O O . LYS B 1 70 ? -7.137 21.969 -1.634 1 97.38 70 LYS B O 1
ATOM 1711 N N . SER B 1 71 ? -7.379 19.75 -1.363 1 97.19 71 SER B N 1
ATOM 1712 C CA . SER B 1 71 ? -7.84 19.906 0.013 1 97.19 71 SER B CA 1
ATOM 1713 C C . SER B 1 71 ? -6.688 20.266 0.944 1 97.19 71 SER B C 1
ATOM 1715 O O . SER B 1 71 ? -5.566 19.781 0.769 1 97.19 71 SER B O 1
ATOM 1717 N N . PRO B 1 72 ? -7 21.203 1.879 1 98.25 72 PRO B N 1
ATOM 1718 C CA . PRO B 1 72 ? -6.016 21.375 2.949 1 98.25 72 PRO B CA 1
ATOM 1719 C C . PRO B 1 72 ? -5.84 20.125 3.801 1 98.25 72 PRO B C 1
ATOM 1721 O O . PRO B 1 72 ? -6.789 19.359 3.977 1 98.25 72 PRO B O 1
ATOM 1724 N N . ALA B 1 73 ? -4.652 19.906 4.301 1 98.19 73 ALA B N 1
ATOM 1725 C CA . ALA B 1 73 ? -4.379 18.797 5.211 1 98.19 73 ALA B CA 1
ATOM 1726 C C . ALA B 1 73 ? -4.508 19.234 6.664 1 98.19 73 ALA B C 1
ATOM 1728 O O . ALA B 1 73 ? -3.871 20.203 7.086 1 98.19 73 ALA B O 1
ATOM 1729 N N . PRO B 1 74 ? -5.285 18.5 7.457 1 96.44 74 PRO B N 1
ATOM 1730 C CA . PRO B 1 74 ? -5.465 18.875 8.859 1 96.44 74 PRO B CA 1
ATOM 1731 C C . PRO B 1 74 ? -4.371 18.297 9.766 1 96.44 74 PRO B C 1
ATOM 1733 O O . PRO B 1 74 ? -3.941 17.156 9.57 1 96.44 74 PRO B O 1
ATOM 1736 N N . PHE B 1 75 ? -3.99 19.109 10.812 1 95.88 75 PHE B N 1
ATOM 1737 C CA . PHE B 1 75 ? -2.994 18.656 11.773 1 95.88 75 PHE B CA 1
ATOM 1738 C C . PHE B 1 75 ? -3.504 18.812 13.203 1 95.88 75 PHE B C 1
ATOM 1740 O O . PHE B 1 75 ? -2.721 18.781 14.148 1 95.88 75 PHE B O 1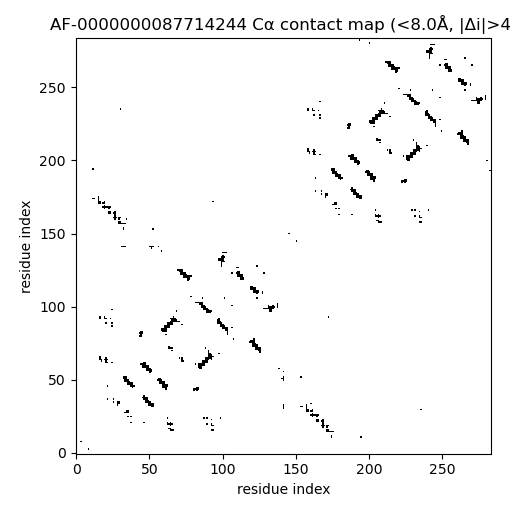
ATOM 1747 N N . GLY B 1 76 ? -4.762 19.047 13.352 1 93.88 76 GLY B N 1
ATOM 1748 C CA . GLY B 1 76 ? -5.383 19.062 14.664 1 93.88 76 GLY B CA 1
ATOM 1749 C C . GLY B 1 76 ? -5.176 20.359 15.406 1 93.88 76 GLY B C 1
ATOM 1750 O O . GLY B 1 76 ? -5.078 21.422 14.789 1 93.88 76 GLY B O 1
ATOM 1751 N N . SER B 1 77 ? -5.184 20.266 16.781 1 95.56 77 SER B N 1
ATOM 1752 C CA . SER B 1 77 ? -5.211 21.469 17.609 1 95.56 77 SER B CA 1
ATOM 1753 C C . SER B 1 77 ? -3.816 21.828 18.125 1 95.56 77 SER B C 1
ATOM 1755 O O . SER B 1 77 ? -3.631 22.859 18.781 1 95.56 77 SER B O 1
ATOM 1757 N N . THR B 1 78 ? -2.871 20.938 17.859 1 94.5 78 THR B N 1
ATOM 1758 C CA . THR B 1 78 ? -1.492 21.203 18.25 1 94.5 78 THR B CA 1
ATOM 1759 C C . THR B 1 78 ? -0.517 20.562 17.266 1 94.5 78 THR B C 1
ATOM 1761 O O . THR B 1 78 ? -0.845 19.562 16.625 1 94.5 78 THR B O 1
ATOM 1764 N N . LEU B 1 79 ? 0.602 21.172 17.156 1 94.62 79 LEU B N 1
ATOM 1765 C CA . LEU B 1 79 ? 1.645 20.594 16.312 1 94.62 79 LEU B CA 1
ATOM 1766 C C . LEU B 1 79 ? 2.662 19.828 17.156 1 94.62 79 LEU B C 1
ATOM 1768 O O . LEU B 1 79 ? 3.639 19.297 16.625 1 94.62 79 LEU B O 1
ATOM 1772 N N . ASP B 1 80 ? 2.42 19.688 18.406 1 90.44 80 ASP B N 1
ATOM 1773 C CA . ASP B 1 80 ? 3.35 19.047 19.328 1 90.44 80 ASP B CA 1
ATOM 1774 C C . ASP B 1 80 ? 3.482 17.547 19.031 1 90.44 80 ASP B C 1
ATOM 1776 O O . ASP B 1 80 ? 4.492 16.938 19.375 1 90.44 80 ASP B O 1
ATOM 1780 N N . ASN B 1 81 ? 2.514 17.031 18.312 1 86.62 81 ASN B N 1
ATOM 1781 C CA . ASN B 1 81 ? 2.508 15.602 18.031 1 86.62 81 ASN B CA 1
ATOM 1782 C C . ASN B 1 81 ? 3.221 15.289 16.719 1 86.62 81 ASN B C 1
ATOM 1784 O O . ASN B 1 81 ? 3.334 14.117 16.328 1 86.62 81 ASN B O 1
ATOM 1788 N N . LEU B 1 82 ? 3.645 16.328 16.109 1 93.12 82 LEU B N 1
ATOM 1789 C CA . LEU B 1 82 ? 4.398 16.125 14.875 1 93.12 82 LEU B CA 1
ATOM 1790 C C . LEU B 1 82 ? 5.852 15.766 15.18 1 93.12 82 LEU B C 1
ATOM 1792 O O . LEU B 1 82 ? 6.719 16.641 15.195 1 93.12 82 LEU B O 1
ATOM 1796 N N . ILE B 1 83 ? 6.125 14.5 15.375 1 93.44 83 ILE B N 1
ATOM 1797 C CA . ILE B 1 83 ? 7.438 14.055 15.828 1 93.44 83 ILE B CA 1
ATOM 1798 C C . ILE B 1 83 ? 8.164 13.344 14.695 1 93.44 83 ILE B C 1
ATOM 1800 O O . ILE B 1 83 ? 9.391 13.172 14.742 1 93.44 83 ILE B O 1
ATOM 1804 N N . ALA B 1 84 ? 7.473 12.891 13.641 1 96.75 84 ALA B N 1
ATOM 1805 C CA . ALA B 1 84 ? 8.102 12.227 12.508 1 96.75 84 ALA B CA 1
ATOM 1806 C C . ALA B 1 84 ? 9.086 13.148 11.797 1 96.75 84 ALA B C 1
ATOM 1808 O O . ALA B 1 84 ? 8.914 14.375 11.812 1 96.75 84 ALA B O 1
ATOM 1809 N N . GLU B 1 85 ? 10.055 12.555 11.211 1 97.88 85 GLU B N 1
ATOM 1810 C CA . GLU B 1 85 ? 11.047 13.344 10.477 1 97.88 85 GLU B CA 1
ATOM 1811 C C . GLU B 1 85 ? 10.43 13.984 9.234 1 97.88 85 GLU B C 1
ATOM 1813 O O . GLU B 1 85 ? 10.781 15.109 8.883 1 97.88 85 GLU B O 1
ATOM 1818 N N . TYR B 1 86 ? 9.617 13.219 8.539 1 98.5 86 TYR B N 1
ATOM 1819 C CA . TYR B 1 86 ? 9.023 13.688 7.297 1 98.5 86 TYR B CA 1
ATOM 1820 C C . TYR B 1 86 ? 7.508 13.547 7.332 1 98.5 86 TYR B C 1
ATOM 1822 O O . TYR B 1 86 ? 6.969 12.727 8.07 1 98.5 86 TYR B O 1
ATOM 1830 N N . ILE B 1 87 ? 6.871 14.43 6.555 1 98.56 87 ILE B N 1
ATOM 1831 C CA . ILE B 1 87 ? 5.441 14.375 6.273 1 98.56 87 ILE B CA 1
ATOM 1832 C C . ILE B 1 87 ? 5.215 14.086 4.793 1 98.56 87 ILE B C 1
ATOM 1834 O O . ILE B 1 87 ? 5.863 14.688 3.932 1 98.56 87 ILE B O 1
ATOM 1838 N N . ILE B 1 88 ? 4.379 13.086 4.539 1 98.75 88 ILE B N 1
ATOM 1839 C CA . ILE B 1 88 ? 3.898 12.898 3.174 1 98.75 88 ILE B CA 1
ATOM 1840 C C . ILE B 1 88 ? 2.396 13.164 3.115 1 98.75 88 ILE B C 1
ATOM 1842 O O . ILE B 1 88 ? 1.612 12.477 3.779 1 98.75 88 ILE B O 1
ATOM 1846 N N . VAL B 1 89 ? 1.979 14.188 2.369 1 98.81 89 VAL B N 1
ATOM 1847 C CA . VAL B 1 89 ? 0.577 14.406 2.029 1 98.81 89 VAL B CA 1
ATOM 1848 C C . VAL B 1 89 ? 0.242 13.672 0.732 1 98.81 89 VAL B C 1
ATOM 1850 O O . VAL B 1 89 ? 0.937 13.828 -0.274 1 98.81 89 VAL B O 1
ATOM 1853 N N . VAL B 1 90 ? -0.706 12.812 0.773 1 98.75 90 VAL B N 1
ATOM 1854 C CA . VAL B 1 90 ? -1.246 12.172 -0.42 1 98.75 90 VAL B CA 1
ATOM 1855 C C . VAL B 1 90 ? -2.676 12.648 -0.662 1 98.75 90 VAL B C 1
ATOM 1857 O O . VAL B 1 90 ? -3.559 12.438 0.173 1 98.75 90 VAL B O 1
ATOM 1860 N N . ASN B 1 91 ? -2.908 13.367 -1.747 1 98.5 91 ASN B N 1
ATOM 1861 C CA . ASN B 1 91 ? -4.273 13.773 -2.057 1 98.5 91 ASN B CA 1
ATOM 1862 C C . ASN B 1 91 ? -4.812 13.047 -3.287 1 98.5 91 ASN B C 1
ATOM 1864 O O . ASN B 1 91 ? -4.086 12.289 -3.928 1 98.5 91 ASN B O 1
ATOM 1868 N N . ASN B 1 92 ? -6.164 13.164 -3.496 1 98.31 92 ASN B N 1
ATOM 1869 C CA . ASN B 1 92 ? -6.828 12.383 -4.535 1 98.31 92 ASN B CA 1
ATOM 1870 C C . ASN B 1 92 ? -6.527 10.891 -4.395 1 98.31 92 ASN B C 1
ATOM 1872 O O . ASN B 1 92 ? -6.277 10.211 -5.387 1 98.31 92 ASN B O 1
ATOM 1876 N N . VAL B 1 93 ? -6.531 10.438 -3.139 1 98 93 VAL B N 1
ATOM 1877 C CA . VAL B 1 93 ? -5.949 9.148 -2.785 1 98 93 VAL B CA 1
ATOM 1878 C C . VAL B 1 93 ? -6.801 8.016 -3.363 1 98 93 VAL B C 1
ATOM 1880 O O . VAL B 1 93 ? -6.289 6.934 -3.662 1 98 93 VAL B O 1
ATOM 1883 N N . LEU B 1 94 ? -8.031 8.203 -3.623 1 97.06 94 LEU B N 1
ATOM 1884 C CA . LEU B 1 94 ? -8.914 7.121 -4.051 1 97.06 94 LEU B CA 1
ATOM 1885 C C . LEU B 1 94 ? -9.008 7.066 -5.574 1 97.06 94 LEU B C 1
ATOM 1887 O O . LEU B 1 94 ? -9.625 6.156 -6.129 1 97.06 94 LEU B O 1
ATOM 1891 N N . ASP B 1 95 ? -8.391 8.016 -6.309 1 95.81 95 ASP B N 1
ATOM 1892 C CA . ASP B 1 95 ? -8.469 8.086 -7.766 1 95.81 95 ASP B CA 1
ATOM 1893 C C . ASP B 1 95 ? -7.078 8.125 -8.391 1 95.81 95 ASP B C 1
ATOM 1895 O O . ASP B 1 95 ? -6.508 7.078 -8.711 1 95.81 95 ASP B O 1
ATOM 1899 N N . ALA B 1 96 ? -6.488 9.172 -8.508 1 96.62 96 ALA B N 1
ATOM 1900 C CA . ALA B 1 96 ? -5.145 9.391 -9.047 1 96.62 96 ALA B CA 1
ATOM 1901 C C . ALA B 1 96 ? -4.27 10.141 -8.047 1 96.62 96 ALA B C 1
ATOM 1903 O O . ALA B 1 96 ? -4.125 11.359 -8.125 1 96.62 96 ALA B O 1
ATOM 1904 N N . PRO B 1 97 ? -3.67 9.422 -7.148 1 98.44 97 PRO B N 1
ATOM 1905 C CA . PRO B 1 97 ? -3.002 10.055 -6.008 1 98.44 97 PRO B CA 1
ATOM 1906 C C . PRO B 1 97 ? -1.802 10.906 -6.426 1 98.44 97 PRO B C 1
ATOM 1908 O O . PRO B 1 97 ? -1.065 10.531 -7.344 1 98.44 97 PRO B O 1
ATOM 1911 N N . ASN B 1 98 ? -1.666 12.055 -5.754 1 98.75 98 ASN B N 1
ATOM 1912 C CA . ASN B 1 98 ? -0.473 12.891 -5.773 1 98.75 98 ASN B CA 1
ATOM 1913 C C . ASN B 1 98 ? 0.272 12.836 -4.441 1 98.75 98 ASN B C 1
ATOM 1915 O O . ASN B 1 98 ? -0.349 12.766 -3.381 1 98.75 98 ASN B O 1
ATOM 1919 N N . LEU B 1 99 ? 1.604 12.906 -4.562 1 98.88 99 LEU B N 1
ATOM 1920 C CA . LEU B 1 99 ? 2.412 12.812 -3.352 1 98.88 99 LEU B CA 1
ATOM 1921 C C . LEU B 1 99 ? 3.254 14.078 -3.162 1 98.88 99 LEU B C 1
ATOM 1923 O O . LEU B 1 99 ? 3.91 14.531 -4.098 1 98.88 99 LEU B O 1
ATOM 1927 N N . TYR B 1 100 ? 3.211 14.609 -1.949 1 98.94 100 TYR B N 1
ATOM 1928 C CA . TYR B 1 100 ? 3.986 15.773 -1.535 1 98.94 100 TYR B CA 1
ATOM 1929 C C . TYR B 1 100 ? 4.848 15.453 -0.322 1 98.94 100 TYR B C 1
ATOM 1931 O O . TYR B 1 100 ? 4.328 15.109 0.743 1 98.94 100 TYR B O 1
ATOM 1939 N N . ILE B 1 101 ? 6.164 15.531 -0.448 1 98.94 101 ILE B N 1
ATOM 1940 C CA . ILE B 1 101 ? 7.098 15.086 0.581 1 98.94 101 ILE B CA 1
ATOM 1941 C C . ILE B 1 101 ? 7.867 16.281 1.129 1 98.94 101 ILE B C 1
ATOM 1943 O O . ILE B 1 101 ? 8.461 17.047 0.366 1 98.94 101 ILE B O 1
ATOM 1947 N N . VAL B 1 102 ? 7.832 16.453 2.426 1 98.88 102 VAL B N 1
ATOM 1948 C CA . VAL B 1 102 ? 8.484 17.594 3.049 1 98.88 102 VAL B CA 1
ATOM 1949 C C . VAL B 1 102 ? 9.016 17.203 4.426 1 98.88 102 VAL B C 1
ATOM 1951 O O . VAL B 1 102 ? 8.43 16.359 5.105 1 98.88 102 VAL B O 1
ATOM 1954 N N . ASP B 1 103 ? 10.148 17.734 4.852 1 98.69 103 ASP B N 1
ATOM 1955 C CA . ASP B 1 103 ? 10.594 17.516 6.227 1 98.69 103 ASP B CA 1
ATOM 1956 C C . ASP B 1 103 ? 9.703 18.281 7.211 1 98.69 103 ASP B C 1
ATOM 1958 O O . ASP B 1 103 ? 9.203 19.359 6.898 1 98.69 103 ASP B O 1
ATOM 1962 N N . THR B 1 104 ? 9.625 17.75 8.359 1 98.31 104 THR B N 1
ATOM 1963 C CA . THR B 1 104 ? 8.641 18.203 9.328 1 98.31 104 THR B CA 1
ATOM 1964 C C . THR B 1 104 ? 8.945 19.641 9.766 1 98.31 104 THR B C 1
ATOM 1966 O O . THR B 1 104 ? 8.031 20.453 9.93 1 98.31 104 THR B O 1
ATOM 1969 N N . GLU B 1 105 ? 10.125 20.016 9.922 1 98 105 GLU B N 1
ATOM 1970 C CA . GLU B 1 105 ? 10.461 21.359 10.359 1 98 105 GLU B CA 1
ATOM 1971 C C . GLU B 1 105 ? 10.031 22.406 9.328 1 98 105 GLU B C 1
ATOM 1973 O O . GLU B 1 105 ? 9.453 23.438 9.68 1 98 105 GLU B O 1
ATOM 1978 N N . THR B 1 106 ? 10.312 22.109 8.078 1 98.56 106 THR B N 1
ATOM 1979 C CA . THR B 1 106 ? 9.867 22.984 7.004 1 98.56 106 THR B CA 1
ATOM 1980 C C . THR B 1 106 ? 8.344 23.094 6.996 1 98.56 106 THR B C 1
ATOM 1982 O O . THR B 1 106 ? 7.801 24.203 6.859 1 98.56 106 THR B O 1
ATOM 1985 N N . ALA B 1 107 ? 7.66 22 7.152 1 98.56 107 ALA B N 1
ATOM 1986 C CA . ALA B 1 107 ? 6.199 22 7.148 1 98.56 107 ALA B CA 1
ATOM 1987 C C . ALA B 1 107 ? 5.648 22.859 8.281 1 98.56 107 ALA B C 1
ATOM 1989 O O . ALA B 1 107 ? 4.711 23.641 8.07 1 98.56 107 ALA B O 1
ATOM 1990 N N . LYS B 1 108 ? 6.223 22.703 9.438 1 98.06 108 LYS B N 1
ATOM 1991 C CA . LYS B 1 108 ? 5.742 23.438 10.609 1 98.06 108 LYS B CA 1
ATOM 1992 C C . LYS B 1 108 ? 5.75 24.953 10.352 1 98.06 108 LYS B C 1
ATOM 1994 O O . LYS B 1 108 ? 4.871 25.672 10.828 1 98.06 108 LYS B O 1
ATOM 1999 N N . GLU B 1 109 ? 6.66 25.375 9.578 1 98 109 GLU B N 1
ATOM 2000 C CA . GLU B 1 109 ? 6.777 26.797 9.281 1 98 109 GLU B CA 1
ATOM 2001 C C . GLU B 1 109 ? 5.68 27.25 8.32 1 98 109 GLU B C 1
ATOM 2003 O O . GLU B 1 109 ? 5.363 28.438 8.25 1 98 109 GLU B O 1
ATOM 2008 N N . LEU B 1 110 ? 5.184 26.312 7.586 1 98.44 110 LEU B N 1
ATOM 2009 C CA . LEU B 1 110 ? 4.246 26.656 6.527 1 98.44 110 LEU B CA 1
ATOM 2010 C C . LEU B 1 110 ? 2.811 26.375 6.953 1 98.44 110 LEU B C 1
ATOM 2012 O O . LEU B 1 110 ? 1.864 26.891 6.359 1 98.44 110 LEU B O 1
ATOM 2016 N N . ILE B 1 111 ? 2.688 25.516 7.934 1 98.44 111 ILE B N 1
ATOM 2017 C CA . ILE B 1 111 ? 1.358 25.141 8.398 1 98.44 111 ILE B CA 1
ATOM 2018 C C . ILE B 1 111 ? 0.684 26.344 9.062 1 98.44 111 ILE B C 1
ATOM 2020 O O . ILE B 1 111 ? 1.273 27 9.922 1 98.44 111 ILE B O 1
ATOM 2024 N N . HIS B 1 112 ? -0.55 26.562 8.664 1 97.81 112 HIS B N 1
ATOM 2025 C CA . HIS B 1 112 ? -1.321 27.719 9.109 1 97.81 112 HIS B CA 1
ATOM 2026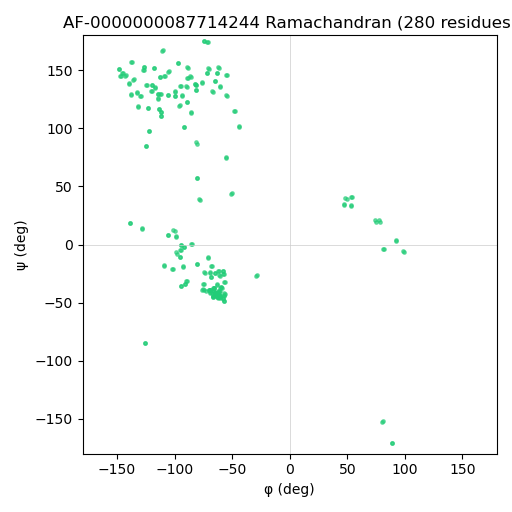 C C . HIS B 1 112 ? -2.096 27.406 10.383 1 97.81 112 HIS B C 1
ATOM 2028 O O . HIS B 1 112 ? -2.682 26.328 10.516 1 97.81 112 HIS B O 1
ATOM 2034 N N . LYS B 1 113 ? -2.041 28.359 11.273 1 96.56 113 LYS B N 1
ATOM 2035 C CA . LYS B 1 113 ? -2.836 28.297 12.492 1 96.56 113 LYS B CA 1
ATOM 2036 C C . LYS B 1 113 ? -4.141 29.078 12.352 1 96.56 113 LYS B C 1
ATOM 2038 O O . LYS B 1 113 ? -4.125 30.25 11.977 1 96.56 113 LYS B O 1
ATOM 2043 N N . GLY B 1 114 ? -5.18 28.328 12.492 1 95.19 114 GLY B N 1
ATOM 2044 C CA . GLY B 1 114 ? -6.477 28.984 12.594 1 95.19 114 GLY B CA 1
ATOM 2045 C C . GLY B 1 114 ? -7.035 28.984 14.008 1 95.19 114 GLY B C 1
ATOM 2046 O O . GLY B 1 114 ? -6.664 28.141 14.828 1 95.19 114 GLY B O 1
ATOM 2047 N N . GLU B 1 115 ? -7.844 30.078 14.344 1 94.25 115 GLU B N 1
ATOM 2048 C CA . GLU B 1 115 ? -8.523 30.156 15.633 1 94.25 115 GLU B CA 1
ATOM 2049 C C . GLU B 1 115 ? -9.992 30.531 15.461 1 94.25 115 GLU B C 1
ATOM 2051 O O . GLU B 1 115 ? -10.32 31.484 14.75 1 94.25 115 GLU B O 1
ATOM 2056 N N . LYS B 1 116 ? -10.789 29.672 15.891 1 91.62 116 LYS B N 1
ATOM 2057 C CA . LYS B 1 116 ? -12.227 29.922 15.906 1 91.62 116 LYS B CA 1
ATOM 2058 C C . LYS B 1 116 ? -12.82 29.609 17.281 1 91.62 116 LYS B C 1
ATOM 2060 O O . LYS B 1 116 ? -12.664 28.5 17.797 1 91.62 116 LYS B O 1
ATOM 2065 N N . ASP B 1 117 ? -13.555 30.562 17.859 1 94.25 117 ASP B N 1
ATOM 2066 C CA . ASP B 1 117 ? -14.211 30.406 19.156 1 94.25 117 ASP B CA 1
ATOM 2067 C C . ASP B 1 117 ? -13.25 29.844 20.203 1 94.25 117 ASP B C 1
ATOM 2069 O O . ASP B 1 117 ? -13.594 28.922 20.938 1 94.25 117 ASP B O 1
ATOM 2073 N N . GLY B 1 118 ? -12.086 30.281 20.188 1 92.5 118 GLY B N 1
ATOM 2074 C CA . GLY B 1 118 ? -11.094 29.891 21.172 1 92.5 118 GLY B CA 1
ATOM 2075 C C . GLY B 1 118 ? -10.445 28.562 20.891 1 92.5 118 GLY B C 1
ATOM 2076 O O . GLY B 1 118 ? -9.609 28.078 21.672 1 92.5 118 GLY B O 1
ATOM 2077 N N . ARG B 1 119 ? -10.93 28 19.891 1 94.75 119 ARG B N 1
ATOM 2078 C CA . ARG B 1 119 ? -10.336 26.719 19.531 1 94.75 119 ARG B CA 1
ATOM 2079 C C . ARG B 1 119 ? -9.328 26.875 18.391 1 94.75 119 ARG B C 1
ATOM 2081 O O . ARG B 1 119 ? -9.617 27.516 17.375 1 94.75 119 ARG B O 1
ATOM 2088 N N . LYS B 1 120 ? -8.133 26.328 18.656 1 96.25 120 LYS B N 1
ATOM 2089 C CA . LYS B 1 120 ? -7.055 26.375 17.672 1 96.25 120 LYS B CA 1
ATOM 2090 C C . LYS B 1 120 ? -7.117 25.172 16.734 1 96.25 120 LYS B C 1
ATOM 2092 O O . LYS B 1 120 ? -7.516 24.078 17.156 1 96.25 120 LYS B O 1
ATOM 2097 N N . SER B 1 121 ? -6.793 25.391 15.469 1 97.06 121 SER B N 1
ATOM 2098 C CA . SER B 1 121 ? -6.652 24.328 14.477 1 97.06 121 SER B CA 1
ATOM 2099 C C . SER B 1 121 ? -5.504 24.625 13.516 1 97.06 121 SER B C 1
ATOM 2101 O O . SER B 1 121 ? -5.234 25.781 13.195 1 97.06 121 SER B O 1
ATOM 2103 N N . TYR B 1 122 ? -4.863 23.578 13.117 1 97.69 122 TYR B N 1
ATOM 2104 C CA . TYR B 1 122 ? -3.713 23.719 12.227 1 97.69 122 TYR B CA 1
ATOM 2105 C C . TYR B 1 122 ? -3.979 23.047 10.883 1 97.69 122 TYR B C 1
ATOM 2107 O O . TYR B 1 122 ? -4.496 21.938 10.828 1 97.69 122 TYR B O 1
ATOM 2115 N N . TRP B 1 123 ? -3.586 23.828 9.758 1 98.31 123 TRP B N 1
ATOM 2116 C CA . TRP B 1 123 ? -3.889 23.375 8.406 1 98.31 123 TRP B CA 1
ATOM 2117 C C . TRP B 1 123 ? -2.701 23.609 7.473 1 98.31 123 TRP B C 1
ATOM 2119 O O . TRP B 1 123 ? -2.115 24.688 7.465 1 98.31 123 TRP B O 1
ATOM 2129 N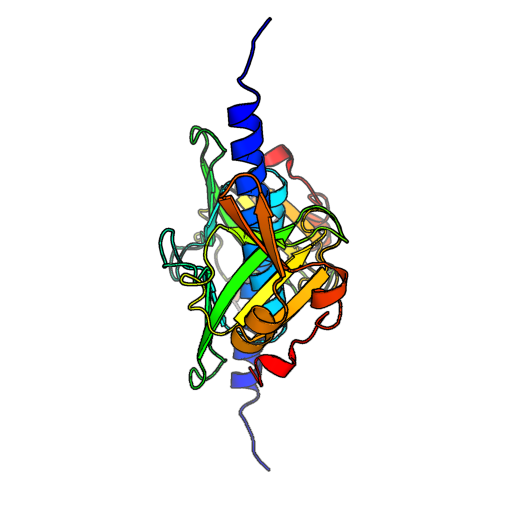 N . PHE B 1 124 ? -2.326 22.516 6.77 1 98.62 124 PHE B N 1
ATOM 2130 C CA . PHE B 1 124 ? -1.376 22.656 5.672 1 98.62 124 PHE B CA 1
ATOM 2131 C C . PHE B 1 124 ? -2.104 22.875 4.352 1 98.62 124 PHE B C 1
ATOM 2133 O O . PHE B 1 124 ? -2.592 21.922 3.734 1 98.62 124 PHE B O 1
ATOM 2140 N N . GLN B 1 125 ? -2.166 24.156 3.883 1 98.69 125 GLN B N 1
ATOM 2141 C CA . GLN B 1 125 ? -2.953 24.547 2.719 1 98.69 125 GLN B CA 1
ATOM 2142 C C . GLN B 1 125 ? -2.32 24.047 1.43 1 98.69 125 GLN B C 1
ATOM 2144 O O . GLN B 1 125 ? -1.096 24.016 1.298 1 98.69 125 GLN B O 1
ATOM 2149 N N . PHE B 1 126 ? -3.182 23.75 0.487 1 98.75 126 PHE B N 1
ATOM 2150 C CA . PHE B 1 126 ? -2.701 23.25 -0.792 1 98.75 126 PHE B CA 1
ATOM 2151 C C . PHE B 1 126 ? -1.709 24.219 -1.425 1 98.75 126 PHE B C 1
ATOM 2153 O O . PHE B 1 126 ? -0.674 23.797 -1.948 1 98.75 126 PHE B O 1
ATOM 2160 N N . LYS B 1 127 ? -1.99 25.438 -1.379 1 98.5 127 LYS B N 1
ATOM 2161 C CA . LYS B 1 127 ? -1.116 26.453 -1.979 1 98.5 127 LYS B CA 1
ATOM 2162 C C . LYS B 1 127 ? 0.291 26.375 -1.393 1 98.5 127 LYS B C 1
ATOM 2164 O O . LYS B 1 127 ? 1.26 26.781 -2.039 1 98.5 127 LYS B O 1
ATOM 2169 N N . ASP B 1 128 ? 0.39 25.859 -0.17 1 98.75 128 ASP B N 1
ATOM 2170 C CA . ASP B 1 128 ? 1.678 25.828 0.515 1 98.75 128 ASP B CA 1
ATOM 2171 C C . ASP B 1 128 ? 2.373 24.484 0.302 1 98.75 128 ASP B C 1
ATOM 2173 O O . ASP B 1 128 ? 3.596 24.422 0.16 1 98.75 128 ASP B O 1
ATOM 2177 N N . TYR B 1 129 ? 1.549 23.344 0.246 1 98.75 129 TYR B N 1
ATOM 2178 C CA . TYR B 1 129 ? 2.256 22.062 0.162 1 98.75 129 TYR B CA 1
ATOM 2179 C C . TYR B 1 129 ? 2.389 21.609 -1.286 1 98.75 129 TYR B C 1
ATOM 2181 O O . TYR B 1 129 ? 3.16 20.703 -1.589 1 98.75 129 TYR B O 1
ATOM 2189 N N . LYS B 1 130 ? 1.714 22.234 -2.242 1 98.81 130 LYS B N 1
ATOM 2190 C CA . LYS B 1 130 ? 1.757 21.812 -3.639 1 98.81 130 LYS B CA 1
ATOM 2191 C C . LYS B 1 130 ? 3.176 21.891 -4.195 1 98.81 130 LYS B C 1
ATOM 2193 O O . LYS B 1 130 ? 3.531 21.141 -5.109 1 98.81 130 LYS B O 1
ATOM 2198 N N . LYS B 1 131 ? 4.047 22.734 -3.678 1 98.69 131 LYS B N 1
ATOM 2199 C CA . LYS B 1 131 ? 5.41 22.922 -4.172 1 98.69 131 LYS B CA 1
ATOM 2200 C C . LYS B 1 131 ? 6.281 21.719 -3.844 1 98.69 131 LYS B C 1
ATOM 2202 O O . LYS B 1 131 ? 7.383 21.578 -4.379 1 98.69 131 LYS B O 1
ATOM 2207 N N . PHE B 1 132 ? 5.836 20.797 -3.025 1 98.88 132 PHE B N 1
ATOM 2208 C CA . PHE B 1 132 ? 6.637 19.656 -2.607 1 98.88 132 PHE B CA 1
ATOM 2209 C C . PHE B 1 132 ? 6.242 18.406 -3.387 1 98.88 132 PHE B C 1
ATOM 2211 O O . PHE B 1 132 ? 6.59 17.281 -2.998 1 98.88 132 PHE B O 1
ATOM 2218 N N . LYS B 1 133 ? 5.488 18.562 -4.414 1 98.88 133 LYS B N 1
ATOM 2219 C CA . LYS B 1 133 ? 5.043 17.422 -5.211 1 98.88 133 LYS B CA 1
ATOM 2220 C C . LYS B 1 133 ? 6.23 16.594 -5.688 1 98.88 133 LYS B C 1
ATOM 2222 O O . LYS B 1 133 ? 7.18 17.125 -6.262 1 98.88 133 LYS B O 1
ATOM 2227 N N . ASP B 1 134 ? 6.195 15.305 -5.445 1 98.62 134 ASP B N 1
ATOM 2228 C CA . ASP B 1 134 ? 7.176 14.305 -5.863 1 98.62 134 ASP B CA 1
ATOM 2229 C C . ASP B 1 134 ? 8.586 14.703 -5.426 1 98.62 134 ASP B C 1
ATOM 2231 O O . ASP B 1 134 ? 9.547 14.5 -6.164 1 98.62 134 ASP B O 1
ATOM 2235 N N . ASN B 1 135 ? 8.641 15.359 -4.25 1 98.69 135 ASN B N 1
ATOM 2236 C CA . ASN B 1 135 ? 9.922 15.781 -3.703 1 98.69 135 ASN B CA 1
ATOM 2237 C C . ASN B 1 135 ? 10.633 14.633 -2.992 1 98.69 135 ASN B C 1
ATOM 2239 O O . ASN B 1 135 ? 11.031 14.766 -1.833 1 98.69 135 ASN B O 1
ATOM 2243 N N . TRP B 1 136 ? 10.891 13.539 -3.67 1 98.31 136 TRP B N 1
ATOM 2244 C CA . TRP B 1 136 ? 11.445 12.305 -3.123 1 98.31 136 TRP B CA 1
ATOM 2245 C C . TRP B 1 136 ? 12.891 12.5 -2.695 1 98.31 136 TRP B C 1
ATOM 2247 O O . TRP B 1 136 ? 13.375 11.828 -1.777 1 98.31 136 TRP B O 1
ATOM 2257 N N . SER B 1 137 ? 13.594 13.414 -3.314 1 97.25 137 SER B N 1
ATOM 2258 C CA . SER B 1 137 ? 15.023 13.602 -3.061 1 97.25 137 SER B CA 1
ATOM 2259 C C . SER B 1 137 ? 15.273 14 -1.611 1 97.25 137 SER B C 1
ATOM 2261 O O . SER B 1 137 ? 16.359 13.773 -1.082 1 97.25 137 SER B O 1
ATOM 2263 N N . VAL B 1 138 ? 14.273 14.547 -0.956 1 98.12 138 VAL B N 1
ATOM 2264 C CA . VAL B 1 138 ? 14.438 15.016 0.415 1 98.12 138 VAL B CA 1
ATOM 2265 C C . VAL B 1 138 ? 14.719 13.836 1.338 1 98.12 138 VAL B C 1
ATOM 2267 O O . VAL B 1 138 ? 15.328 14 2.398 1 98.12 138 VAL B O 1
ATOM 2270 N N . LEU B 1 139 ? 14.312 12.617 0.9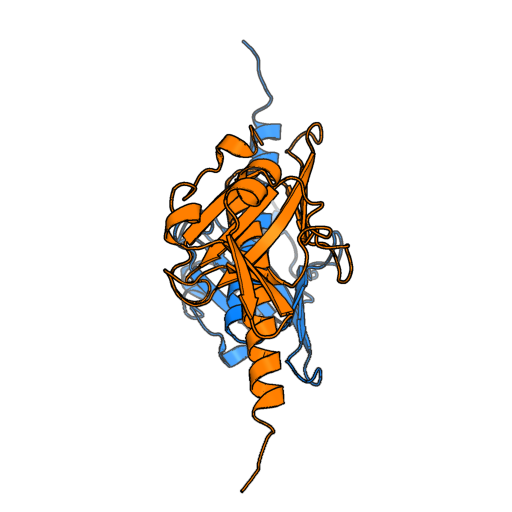91 1 97.25 139 LEU B N 1
ATOM 2271 C CA . LEU B 1 139 ? 14.484 11.422 1.814 1 97.25 139 LEU B CA 1
ATOM 2272 C C . LEU B 1 139 ? 15.898 10.867 1.673 1 97.25 139 LEU B C 1
ATOM 2274 O O . LEU B 1 139 ? 16.312 10 2.441 1 97.25 139 LEU B O 1
ATOM 2278 N N . GLY B 1 140 ? 16.562 11.305 0.629 1 93.38 140 GLY B N 1
ATOM 2279 C CA . GLY B 1 140 ? 17.891 10.773 0.36 1 93.38 140 GLY B CA 1
ATOM 2280 C C . GLY B 1 140 ? 17.875 9.523 -0.499 1 93.38 140 GLY B C 1
ATOM 2281 O O . GLY B 1 140 ? 16.859 9.211 -1.126 1 93.38 140 GLY B O 1
ATOM 2282 N N . GLU B 1 141 ? 19.094 8.922 -0.587 1 85.06 141 GLU B N 1
ATOM 2283 C CA . GLU B 1 141 ? 19.234 7.727 -1.415 1 85.06 141 GLU B CA 1
ATOM 2284 C C . GLU B 1 14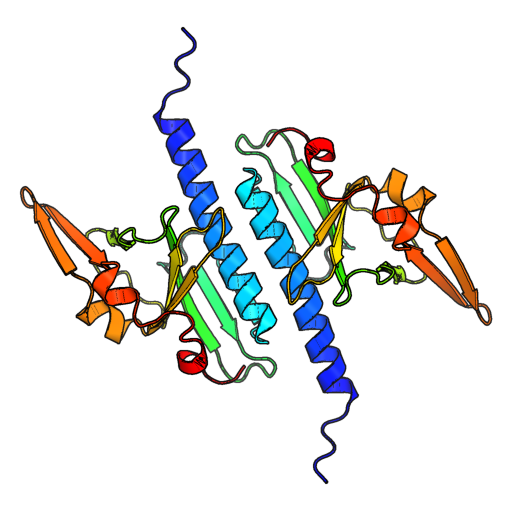1 ? 18.781 6.477 -0.666 1 85.06 141 GLU B C 1
ATOM 2286 O O . GLU B 1 141 ? 19.078 6.316 0.521 1 85.06 141 GLU B O 1
ATOM 2291 N N . SER B 1 142 ? 18.094 5.633 -1.316 1 82.12 142 SER B N 1
ATOM 2292 C CA . SER B 1 142 ? 17.562 4.414 -0.718 1 82.12 142 SER B CA 1
ATOM 2293 C C . SER B 1 142 ? 18.531 3.254 -0.852 1 82.12 142 SER B C 1
ATOM 2295 O O . SER B 1 142 ? 19.406 3.266 -1.725 1 82.12 142 SER B O 1
#